Protein AF-A0A1V5LXQ7-F1 (afdb_monomer)

Sequence (326 aa):
MFVVYTAGPYRSAQGMHGVAQNIERAGSVARQLWAMGFTVICPHKNTAFFDGADIPDEVWLAGCLQLVGRADILILLPGWEHSSGTRIERDTALAKPARARPVEGGEMGEAAHSVALAHGNHLAQRRIASHMRPMLIETESTPNPATLKFLPGRAVMEAGTRDFASPEEAEASPLATALFALGDVTGVFFGRDFVSVTIAPGAEWADAKPDVLGIVMDHFLADMPLFHPASAAGISVPGDDEGGFADDPADADIVEQIKELIETRVRPAVANDGGDIVYRGFDKGNVYLKMQGACSGCPSSTATLKNGIESLLKHYVPEVTAVHAV

Nearest PDB structures (foldseek):
  2ltm-assembly1_A  TM=9.335E-01  e=3.653E-09  Homo sapiens
  2m5o-assembly1_A  TM=9.088E-01  e=3.177E-07  Homo sapiens
  1veh-assembly1_A  TM=7.080E-01  e=1.466E-06  Mus musculus
  2z51-assembly1_A-2  TM=7.575E-01  e=1.694E-05  unclassified
  2ffm-assembly1_A  TM=8.037E-01  e=9.984E-05  Staphylococcus aureus subsp. aureus Mu50

Radius of gyration: 27.83 Å; Cα contacts (8 Å, |Δi|>4): 492; chains: 1; bounding box: 58×47×81 Å

Solvent-accessible surface area (backbone atoms only — not comparable to full-atom values): 18503 Å² total; per-residue (Å²): 134,62,32,35,32,54,39,40,37,55,79,38,98,66,43,72,64,38,24,52,52,32,30,51,52,52,44,49,53,39,51,52,40,42,74,53,71,42,48,63,46,43,56,54,64,74,48,55,87,53,70,87,58,98,64,62,69,66,61,57,46,55,54,48,46,57,50,47,73,69,34,56,39,59,43,78,38,90,62,20,90,76,20,69,67,31,48,53,48,49,54,56,46,67,71,45,73,95,73,53,80,70,77,86,83,80,75,99,75,72,84,78,80,71,73,86,74,76,88,79,58,85,69,59,60,62,60,59,68,67,73,68,59,66,79,53,65,45,76,45,84,30,86,31,90,54,23,42,30,38,29,54,81,47,76,66,30,96,71,37,34,39,66,24,76,43,67,75,60,14,67,32,15,59,59,44,36,58,51,37,70,68,69,50,39,52,34,38,16,39,34,46,45,32,38,21,41,26,45,36,93,90,63,54,67,88,70,51,46,65,58,52,51,48,52,58,46,52,38,63,74,66,65,53,62,71,49,45,90,92,38,73,74,76,59,47,44,90,85,62,80,64,76,74,40,80,61,53,80,90,45,46,71,59,52,52,54,52,51,50,47,38,64,75,54,46,40,61,55,35,43,71,41,34,22,43,71,43,72,24,33,44,56,96,29,35,38,36,32,32,55,29,38,38,48,39,95,38,75,72,51,40,54,54,51,48,52,52,52,36,54,51,44,35,72,80,38,75,67,43,76,46,63,44,81,99

Secondary structure (DSSP, 8-state):
-PEEEEE---S-TTHHHHHHHHHHHHHHHHHHHHHTT-EEE-HHHHHGGGTTS---HHHHHHHHHHHHHH-SEEEEPTTGGG-HHHHHHHHHHHTS-SS----------STTSSSSS-SS-TTHHHHHTTS-S----EEEE-SSTTEEEEE-SS-S-SSSBEEE-SHHHHTT-HHHHHHHTTSSEEEEEE-SS-EEEEEPTT--HHHHHHHHHHHHHHHHHTT--SS-TT--TT-B-TT----SS---GGGHHHHHHHHHHIIIIIHHHHHHTTEEEEEEEEETTEEEEEEEETTSS-HHHHHHHHHHHHHHHHHH-TT--EEEE-

Mean predicted aligned error: 16.86 Å

Foldseek 3Di:
DAEEEEFEDQDDPVPPVVNVVVLVQLVVVQVVVVVLVHNYDRLSPVCVVVPPPPDDPVVSLVVLLVSLLVGQEYHYDPHLVVHPSSVVSQVSNVPDDPDDDYDDDPDPPPPPPPPVPPPDDPVVVVVVVQPRHPQDFDWDAFPQNQKIKTFRVDFQDPFFKAKDQDCVLLLFFPLSVQLVVVVQWRIWMHDGGIIMTGGHPPDDCVPSVVSNCVSVVVCVVVVHDGGDPPSCPRGGGLPPQPAPDDEDPVCVVLVVQLSCCQVPPLQVVLVVSQWGKDWHYDDQQETEIEIGGSCPDDPVSVVVSQVVSQVVSCVRRVRHDHYYYD

pLDDT: mean 80.64, std 18.82, range [27.59, 97.75]

Structure (mmCIF, N/CA/C/O backbone):
data_AF-A0A1V5LXQ7-F1
#
_entry.id   AF-A0A1V5LXQ7-F1
#
loop_
_atom_site.group_PDB
_atom_site.id
_atom_site.type_symbol
_atom_site.label_atom_id
_atom_site.label_alt_id
_atom_site.label_comp_id
_atom_site.label_asym_id
_atom_site.label_entity_id
_atom_site.label_seq_id
_atom_site.pdbx_PDB_ins_code
_atom_site.Cartn_x
_atom_site.Cartn_y
_atom_site.Cartn_z
_atom_site.occupancy
_atom_site.B_iso_or_equiv
_atom_site.auth_seq_id
_atom_site.auth_comp_id
_atom_site.auth_asym_id
_atom_site.auth_atom_id
_atom_site.pdbx_PDB_model_num
ATOM 1 N N . MET A 1 1 ? 8.078 6.842 -16.533 1.00 53.06 1 MET A N 1
ATOM 2 C CA . MET A 1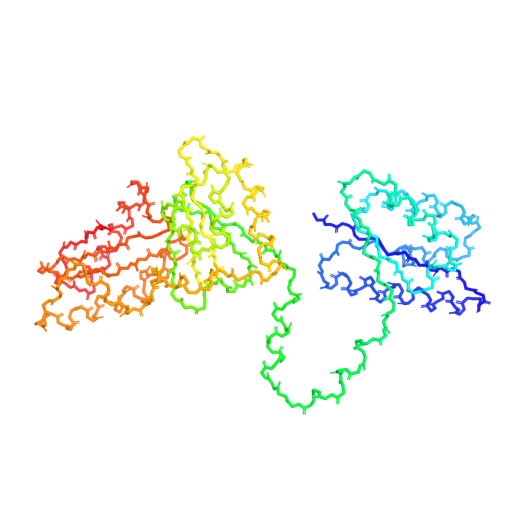 1 ? 7.670 5.916 -17.610 1.00 53.06 1 MET A CA 1
ATOM 3 C C . MET A 1 1 ? 8.909 5.598 -18.421 1.00 53.06 1 MET A C 1
ATOM 5 O O . MET A 1 1 ? 9.496 6.539 -18.937 1.00 53.06 1 MET A O 1
ATOM 9 N N . PHE A 1 2 ? 9.339 4.335 -18.452 1.00 68.50 2 PHE A N 1
ATOM 10 C CA . PHE A 1 2 ? 10.558 3.942 -19.160 1.00 68.50 2 PHE A CA 1
ATOM 11 C C . PHE A 1 2 ? 10.327 3.913 -20.673 1.00 68.50 2 PHE A C 1
ATOM 13 O O . PHE A 1 2 ? 9.335 3.357 -21.152 1.00 68.50 2 PHE A O 1
ATOM 20 N N . VAL A 1 3 ? 11.249 4.511 -21.415 1.00 80.56 3 VAL A N 1
ATOM 21 C CA . VAL A 1 3 ? 11.286 4.509 -22.874 1.00 80.56 3 VAL A CA 1
ATOM 22 C C . VAL A 1 3 ? 12.214 3.390 -23.337 1.00 80.56 3 VAL A C 1
ATOM 24 O O . VAL A 1 3 ? 13.414 3.409 -23.067 1.00 80.56 3 VAL A O 1
ATOM 27 N N . VAL A 1 4 ? 11.664 2.412 -24.050 1.00 82.56 4 VAL A N 1
ATOM 28 C CA . VAL A 1 4 ? 12.402 1.271 -24.600 1.00 82.56 4 VAL A CA 1
ATOM 29 C C . VAL A 1 4 ? 12.726 1.533 -26.064 1.00 82.56 4 VAL A C 1
ATOM 31 O O . VAL A 1 4 ? 11.840 1.867 -26.845 1.00 82.56 4 VAL A O 1
ATOM 34 N N . TYR A 1 5 ? 13.977 1.336 -26.459 1.00 92.44 5 TYR A N 1
ATOM 35 C CA . TYR A 1 5 ? 14.416 1.401 -27.849 1.00 92.44 5 TYR A CA 1
ATOM 36 C C . TYR A 1 5 ? 14.764 0.001 -28.357 1.00 92.44 5 TYR A C 1
ATOM 38 O O . TYR A 1 5 ? 15.609 -0.679 -27.773 1.00 92.44 5 TYR A O 1
ATOM 46 N N . THR A 1 6 ? 14.135 -0.437 -29.450 1.00 91.25 6 THR A N 1
ATOM 47 C CA . THR A 1 6 ? 14.468 -1.720 -30.093 1.00 91.25 6 THR A CA 1
ATOM 48 C C . THR A 1 6 ? 15.504 -1.507 -31.189 1.00 91.25 6 THR A C 1
ATOM 50 O O . THR A 1 6 ? 15.245 -0.775 -32.141 1.00 91.25 6 THR A O 1
ATOM 53 N N . ALA A 1 7 ? 16.642 -2.181 -31.098 1.00 91.12 7 ALA A N 1
ATOM 54 C CA . ALA A 1 7 ? 17.775 -2.014 -31.995 1.00 91.12 7 ALA A CA 1
ATOM 55 C C . ALA A 1 7 ? 18.127 -3.344 -32.671 1.00 91.12 7 ALA A C 1
ATOM 57 O O . ALA A 1 7 ? 18.197 -4.382 -32.022 1.00 91.12 7 ALA A O 1
ATOM 58 N N . GLY A 1 8 ? 18.336 -3.345 -33.984 1.00 91.62 8 GLY A N 1
ATOM 59 C CA . GLY A 1 8 ? 18.583 -4.572 -34.744 1.00 91.62 8 GLY A CA 1
ATOM 60 C C . GLY A 1 8 ? 18.856 -4.304 -36.219 1.00 91.62 8 GLY A C 1
ATOM 61 O O . GLY A 1 8 ? 18.675 -3.172 -36.674 1.00 91.62 8 GLY A O 1
ATOM 62 N N . PRO A 1 9 ? 19.250 -5.326 -36.998 1.00 93.00 9 PRO A N 1
ATOM 63 C CA . PRO A 1 9 ? 19.548 -5.147 -38.413 1.00 93.00 9 PRO A CA 1
ATOM 64 C C . PRO A 1 9 ? 18.318 -4.611 -39.148 1.00 93.00 9 PRO A C 1
ATOM 66 O O . PRO A 1 9 ? 17.250 -5.209 -39.096 1.00 93.00 9 PRO A O 1
ATOM 69 N N . TYR A 1 10 ? 18.461 -3.473 -39.826 1.00 93.44 10 TYR A N 1
ATOM 70 C CA . TYR A 1 10 ? 17.444 -2.979 -40.756 1.00 93.44 10 TYR A CA 1
ATOM 71 C C . TYR A 1 10 ? 17.724 -3.526 -42.158 1.00 93.44 10 TYR A C 1
ATOM 73 O O . TYR A 1 10 ? 16.909 -4.242 -42.737 1.00 93.44 10 TYR A O 1
ATOM 81 N N . ARG A 1 11 ? 18.934 -3.260 -42.669 1.00 91.06 11 ARG A N 1
ATOM 82 C CA . ARG A 1 11 ? 19.421 -3.755 -43.963 1.00 91.06 11 ARG A CA 1
ATOM 83 C C . ARG A 1 11 ? 19.615 -5.275 -43.931 1.00 91.06 11 ARG A C 1
ATOM 85 O O . ARG A 1 11 ? 19.921 -5.856 -42.891 1.00 91.06 11 ARG A O 1
ATOM 92 N N . SER A 1 12 ? 19.454 -5.918 -45.086 1.00 90.88 12 SER A N 1
ATOM 93 C CA . SER A 1 12 ? 19.644 -7.361 -45.242 1.00 90.88 12 SER A CA 1
ATOM 94 C C . SER A 1 12 ? 20.353 -7.685 -46.553 1.00 90.88 12 SER A C 1
ATOM 96 O O . SER A 1 12 ? 20.041 -7.107 -47.594 1.00 90.88 12 SER A O 1
ATOM 98 N N . ALA A 1 13 ? 21.261 -8.665 -46.515 1.00 88.06 13 ALA A N 1
ATOM 99 C CA . ALA A 1 13 ? 21.915 -9.210 -47.707 1.00 88.06 13 ALA A CA 1
ATOM 100 C C . ALA A 1 13 ? 20.925 -9.906 -48.664 1.00 88.06 13 ALA A C 1
ATOM 102 O O . ALA A 1 13 ? 21.226 -10.091 -49.838 1.00 88.06 13 ALA A O 1
ATOM 103 N N . GLN A 1 14 ? 19.724 -10.250 -48.185 1.00 87.12 14 GLN A N 1
ATOM 104 C CA . GLN A 1 14 ? 18.632 -10.818 -48.987 1.00 87.12 14 GLN A CA 1
ATOM 105 C C . GLN A 1 14 ? 17.782 -9.741 -49.694 1.00 87.12 14 GLN A C 1
ATOM 107 O O . GLN A 1 14 ? 16.663 -10.010 -50.134 1.00 87.12 14 GLN A O 1
ATOM 112 N N . GLY A 1 15 ? 18.281 -8.504 -49.774 1.00 88.62 15 GLY A N 1
ATOM 113 C CA . GLY A 1 15 ? 17.584 -7.383 -50.399 1.00 88.62 15 GLY A CA 1
ATOM 114 C C . GLY A 1 15 ? 16.296 -6.998 -49.665 1.00 88.62 15 GLY A C 1
ATOM 115 O O . GLY A 1 15 ? 16.150 -7.217 -48.460 1.00 88.62 15 GLY A O 1
ATOM 116 N N . MET A 1 16 ? 15.339 -6.425 -50.400 1.00 87.12 16 MET A N 1
ATOM 117 C CA . MET A 1 16 ? 14.101 -5.866 -49.831 1.00 87.12 16 MET A CA 1
ATOM 118 C C . MET A 1 16 ? 13.241 -6.886 -49.086 1.00 87.12 16 MET A C 1
ATOM 120 O O . MET A 1 16 ? 12.603 -6.544 -48.094 1.00 87.12 16 MET A O 1
ATOM 124 N N . HIS A 1 17 ? 13.270 -8.154 -49.502 1.00 88.88 17 HIS A N 1
ATOM 125 C CA . HIS A 1 17 ? 12.561 -9.209 -48.787 1.00 88.88 17 HIS A CA 1
ATOM 126 C C . HIS A 1 17 ? 13.118 -9.408 -47.370 1.00 88.88 17 HIS A C 1
ATOM 128 O O . HIS A 1 17 ? 12.358 -9.485 -46.407 1.00 88.88 17 HIS A O 1
ATOM 134 N N . GLY A 1 18 ? 14.445 -9.425 -47.224 1.00 90.50 18 GLY A N 1
ATOM 135 C CA . GLY A 1 18 ? 15.083 -9.528 -45.914 1.00 90.50 18 GLY A CA 1
ATOM 136 C C . GLY A 1 18 ? 14.859 -8.290 -45.041 1.00 90.50 18 GLY A C 1
ATOM 137 O O . GLY A 1 18 ? 14.677 -8.423 -43.834 1.00 90.50 18 GLY A O 1
ATOM 138 N N . VAL A 1 19 ? 14.808 -7.097 -45.641 1.00 92.19 19 VAL A N 1
ATOM 139 C CA . VAL A 1 19 ? 14.462 -5.854 -44.926 1.00 92.19 19 VAL A CA 1
ATOM 140 C C . VAL A 1 19 ? 13.035 -5.920 -44.376 1.00 92.19 19 VAL A C 1
ATOM 142 O O . VAL A 1 19 ? 12.823 -5.659 -43.194 1.00 92.19 19 VAL A O 1
ATOM 145 N N . ALA A 1 20 ? 12.066 -6.368 -45.178 1.00 91.44 20 ALA A N 1
ATOM 146 C CA . ALA A 1 20 ? 10.688 -6.545 -44.723 1.00 91.44 20 ALA A CA 1
ATOM 147 C C . ALA A 1 20 ? 10.580 -7.546 -43.558 1.00 91.44 20 ALA A C 1
ATOM 149 O O . ALA A 1 20 ? 9.876 -7.286 -42.581 1.00 91.44 20 ALA A O 1
ATOM 150 N N . GLN A 1 21 ? 11.322 -8.660 -43.611 1.00 90.31 21 GLN A N 1
ATOM 151 C CA . GLN A 1 21 ? 11.375 -9.622 -42.503 1.00 90.31 21 GLN A CA 1
ATOM 152 C C . GLN A 1 21 ? 11.954 -9.006 -41.225 1.00 90.31 21 GLN A C 1
ATOM 154 O O . GLN A 1 21 ? 11.431 -9.247 -40.136 1.00 90.31 21 GLN A O 1
ATOM 159 N N . ASN A 1 22 ? 13.009 -8.200 -41.343 1.00 92.50 22 ASN A N 1
ATOM 160 C CA . ASN A 1 22 ? 13.597 -7.498 -40.207 1.00 92.50 22 ASN A CA 1
ATOM 161 C C . ASN A 1 22 ? 12.608 -6.502 -39.582 1.00 92.50 22 ASN A C 1
ATOM 163 O O . ASN A 1 22 ? 12.447 -6.487 -38.361 1.00 92.50 22 ASN A O 1
ATOM 167 N N . ILE A 1 23 ? 11.892 -5.729 -40.407 1.00 94.00 23 ILE A N 1
ATOM 168 C CA . ILE A 1 23 ? 10.861 -4.784 -39.955 1.00 94.00 23 ILE A CA 1
ATOM 169 C C . ILE A 1 23 ? 9.716 -5.511 -39.242 1.00 94.00 23 ILE A C 1
ATOM 171 O O . ILE A 1 23 ? 9.251 -5.052 -38.198 1.00 94.00 23 ILE A O 1
ATOM 175 N N . GLU A 1 24 ? 9.258 -6.647 -39.770 1.00 90.56 24 GLU A N 1
ATOM 176 C CA . GLU A 1 24 ? 8.208 -7.443 -39.127 1.00 90.56 24 GLU A CA 1
ATOM 177 C C . GLU A 1 24 ? 8.661 -8.034 -37.792 1.00 90.56 24 GLU A C 1
ATOM 179 O O . GLU A 1 24 ? 7.925 -7.956 -36.807 1.00 90.56 24 GLU A O 1
ATOM 184 N N . ARG A 1 25 ? 9.890 -8.557 -37.709 1.00 84.62 25 ARG A N 1
ATOM 185 C CA . ARG A 1 25 ? 10.454 -9.064 -36.448 1.00 84.62 25 ARG A CA 1
ATOM 186 C C . ARG A 1 25 ? 10.571 -7.957 -35.404 1.00 84.62 25 ARG A C 1
ATOM 188 O O . ARG A 1 25 ? 10.069 -8.120 -34.293 1.00 84.62 25 ARG A O 1
ATOM 195 N N . ALA A 1 26 ? 11.158 -6.820 -35.774 1.00 87.19 26 ALA A N 1
ATOM 196 C CA . ALA A 1 26 ? 11.277 -5.660 -34.897 1.00 87.19 26 ALA A CA 1
ATOM 197 C C . ALA A 1 26 ? 9.904 -5.140 -34.452 1.00 87.19 26 ALA A C 1
ATOM 199 O O . ALA A 1 26 ? 9.677 -4.908 -33.268 1.00 87.19 26 ALA A O 1
ATOM 200 N N . GLY A 1 27 ? 8.949 -5.048 -35.380 1.00 88.44 27 GLY A N 1
ATOM 201 C CA . GLY A 1 27 ? 7.574 -4.659 -35.087 1.00 88.44 27 GLY A CA 1
ATOM 202 C C . GLY A 1 27 ? 6.830 -5.661 -34.204 1.00 88.44 27 GLY A C 1
ATOM 203 O O . GLY A 1 27 ? 6.005 -5.258 -33.391 1.00 88.44 27 GLY A O 1
ATOM 204 N N . SER A 1 28 ? 7.104 -6.961 -34.327 1.00 86.38 28 SER A N 1
ATOM 205 C CA . SER A 1 28 ? 6.551 -7.983 -33.434 1.00 86.38 28 SER A CA 1
ATOM 206 C C . SER A 1 28 ? 7.056 -7.797 -32.008 1.00 86.38 28 SER A C 1
ATOM 208 O O . SER A 1 28 ? 6.249 -7.765 -31.082 1.00 86.38 28 SER A O 1
ATOM 210 N N . VAL A 1 29 ? 8.366 -7.607 -31.833 1.00 75.56 29 VAL A N 1
ATOM 211 C CA . VAL A 1 29 ? 8.967 -7.348 -30.517 1.00 75.56 29 VAL A CA 1
ATOM 212 C C . VAL A 1 29 ? 8.450 -6.031 -29.937 1.00 75.56 29 VAL A C 1
ATOM 214 O O . VAL A 1 29 ? 8.022 -5.994 -28.789 1.00 75.56 29 VAL A O 1
ATOM 217 N N . ALA A 1 30 ? 8.373 -4.970 -30.742 1.00 82.75 30 ALA A N 1
ATOM 218 C CA . ALA A 1 30 ? 7.828 -3.690 -30.304 1.00 82.75 30 ALA A CA 1
ATOM 219 C C . ALA A 1 30 ? 6.354 -3.782 -29.888 1.00 82.75 30 ALA A C 1
ATOM 221 O O . ALA A 1 30 ? 5.978 -3.214 -28.870 1.00 82.75 30 ALA A O 1
ATOM 222 N N . ARG A 1 31 ? 5.516 -4.526 -30.625 1.00 85.25 31 ARG A N 1
ATOM 223 C CA . ARG A 1 31 ? 4.115 -4.772 -30.240 1.00 85.25 31 ARG A CA 1
ATOM 224 C C . ARG A 1 31 ? 4.007 -5.554 -28.938 1.00 85.25 31 ARG A C 1
ATOM 226 O O . ARG A 1 31 ? 3.139 -5.240 -28.133 1.00 85.25 31 ARG A O 1
ATOM 233 N N . GLN A 1 32 ? 4.870 -6.547 -28.729 1.00 70.56 32 GLN A N 1
ATOM 234 C CA . GLN A 1 32 ? 4.919 -7.283 -27.466 1.00 70.56 32 GLN A CA 1
ATOM 235 C C . GLN A 1 32 ? 5.310 -6.351 -26.316 1.00 70.56 32 GLN A C 1
ATOM 237 O O . GLN A 1 32 ? 4.648 -6.349 -25.289 1.00 70.56 32 GLN A O 1
ATOM 242 N N . LEU A 1 33 ? 6.315 -5.496 -26.507 1.00 71.81 33 LEU A N 1
ATOM 243 C CA . LEU A 1 33 ? 6.740 -4.507 -25.512 1.00 71.81 33 LEU A CA 1
ATOM 244 C C . LEU A 1 33 ? 5.651 -3.465 -25.212 1.00 71.81 33 LEU A C 1
ATOM 246 O O . LEU A 1 33 ? 5.406 -3.158 -24.049 1.00 71.81 33 LEU A O 1
ATOM 250 N N . TRP A 1 34 ? 4.935 -2.988 -26.231 1.00 78.25 34 TRP A N 1
ATOM 251 C CA . TRP A 1 34 ? 3.761 -2.129 -26.051 1.00 78.25 34 TRP A CA 1
ATOM 252 C C . TRP A 1 34 ? 2.647 -2.840 -25.280 1.00 78.25 34 TRP A C 1
ATOM 254 O O . TRP A 1 34 ? 2.061 -2.258 -24.371 1.00 78.25 34 TRP A O 1
ATOM 264 N N . ALA A 1 35 ? 2.379 -4.110 -25.595 1.00 70.75 35 ALA A N 1
ATOM 265 C CA . ALA A 1 35 ? 1.414 -4.924 -24.860 1.00 70.75 35 ALA A CA 1
ATOM 266 C C . ALA A 1 35 ? 1.842 -5.172 -23.401 1.00 70.75 35 ALA A C 1
ATOM 268 O O . ALA A 1 35 ? 0.986 -5.359 -22.542 1.00 70.75 35 ALA A O 1
ATOM 269 N N . MET A 1 36 ? 3.146 -5.122 -23.117 1.00 64.62 36 MET A N 1
ATOM 270 C CA . MET A 1 36 ? 3.720 -5.179 -21.768 1.00 64.62 36 MET A CA 1
ATOM 271 C C . MET A 1 36 ? 3.734 -3.813 -21.048 1.00 64.62 36 MET A C 1
ATOM 273 O O . MET A 1 36 ? 4.220 -3.728 -19.925 1.00 64.62 36 MET A O 1
ATOM 277 N N . GLY A 1 37 ? 3.185 -2.750 -21.654 1.00 73.62 37 GLY A N 1
ATOM 278 C CA . GLY A 1 37 ? 3.023 -1.433 -21.024 1.00 73.62 37 GLY A CA 1
ATOM 279 C C . GLY A 1 37 ? 4.229 -0.496 -21.141 1.00 73.62 37 GLY A C 1
ATOM 280 O O . GLY A 1 37 ? 4.248 0.556 -20.502 1.00 73.62 37 GLY A O 1
ATOM 281 N N . PHE A 1 38 ? 5.233 -0.840 -21.952 1.00 74.56 38 PHE A N 1
ATOM 282 C CA . PHE A 1 38 ? 6.369 0.043 -22.212 1.00 74.56 38 PHE A CA 1
ATOM 283 C C . PHE A 1 38 ? 6.037 1.100 -23.269 1.00 74.56 38 PHE A C 1
ATOM 285 O O . PHE A 1 38 ? 5.340 0.819 -24.244 1.00 74.56 38 PHE A O 1
ATOM 292 N N . THR A 1 39 ? 6.631 2.289 -23.144 1.00 89.00 39 THR A N 1
ATOM 293 C CA . THR A 1 39 ? 6.704 3.240 -24.261 1.00 89.00 39 THR A CA 1
ATOM 294 C C . THR A 1 39 ? 7.822 2.795 -25.186 1.00 89.00 39 THR A C 1
ATOM 296 O O . THR A 1 39 ? 8.992 2.881 -24.815 1.00 89.00 39 THR A O 1
ATOM 299 N N . VAL A 1 40 ? 7.489 2.312 -26.383 1.00 89.12 40 VAL A N 1
ATOM 300 C CA . VAL A 1 40 ? 8.480 1.701 -27.281 1.00 89.12 40 VAL A CA 1
ATOM 301 C C . VAL A 1 40 ? 8.759 2.578 -28.490 1.00 89.12 40 VAL A C 1
ATOM 303 O O . VAL A 1 40 ? 7.856 2.934 -29.248 1.00 89.12 40 VAL A O 1
ATOM 306 N N . ILE A 1 41 ? 10.039 2.844 -28.715 1.00 95.19 41 ILE A N 1
ATOM 307 C CA . ILE A 1 41 ? 10.581 3.402 -29.946 1.00 95.19 41 ILE A CA 1
ATOM 308 C C . ILE A 1 41 ? 11.063 2.234 -30.807 1.00 95.19 41 ILE A C 1
ATOM 310 O O . ILE A 1 41 ? 12.054 1.574 -30.489 1.00 95.19 41 ILE A O 1
ATOM 314 N N . CYS A 1 42 ? 10.354 1.990 -31.909 1.00 96.06 42 CYS A N 1
ATOM 315 C CA . CYS A 1 42 ? 10.731 0.998 -32.909 1.00 96.06 42 CYS A CA 1
ATOM 316 C C . CYS A 1 42 ? 11.211 1.704 -34.186 1.00 96.06 42 CYS A C 1
ATOM 318 O O . CYS A 1 42 ? 10.383 2.002 -35.053 1.00 96.06 42 CYS A O 1
ATOM 320 N N . PRO A 1 43 ? 12.519 1.990 -34.329 1.00 94.50 43 PRO A N 1
ATOM 321 C CA . PRO A 1 43 ? 13.059 2.677 -35.501 1.00 94.50 43 PRO A CA 1
ATOM 322 C C . PRO A 1 43 ? 12.677 1.962 -36.801 1.00 94.50 43 PRO A C 1
ATOM 324 O O . PRO A 1 43 ? 12.251 2.625 -37.739 1.00 94.50 43 PRO A O 1
ATOM 327 N N . HIS A 1 44 ? 12.677 0.621 -36.827 1.00 94.69 44 HIS A N 1
ATOM 328 C CA . HIS A 1 44 ? 12.293 -0.160 -38.007 1.00 94.69 44 HIS A CA 1
ATOM 329 C C . HIS A 1 44 ? 10.892 0.159 -38.519 1.00 94.69 44 HIS A C 1
ATOM 331 O O . HIS A 1 44 ? 10.690 0.217 -39.724 1.00 94.69 44 HIS A O 1
ATOM 337 N N . LYS A 1 45 ? 9.916 0.356 -37.625 1.00 94.06 45 LYS A N 1
ATOM 338 C CA . LYS A 1 45 ? 8.543 0.717 -38.009 1.00 94.06 45 LYS A CA 1
ATOM 339 C C . LYS A 1 45 ? 8.385 2.221 -38.237 1.00 94.06 45 LYS A C 1
ATOM 341 O O . LYS A 1 45 ? 7.603 2.605 -39.101 1.00 94.06 45 LYS A O 1
ATOM 346 N N . ASN A 1 46 ? 9.142 3.052 -37.519 1.00 91.38 46 ASN A N 1
ATOM 347 C CA . ASN A 1 46 ? 9.119 4.507 -37.677 1.00 91.38 46 ASN A CA 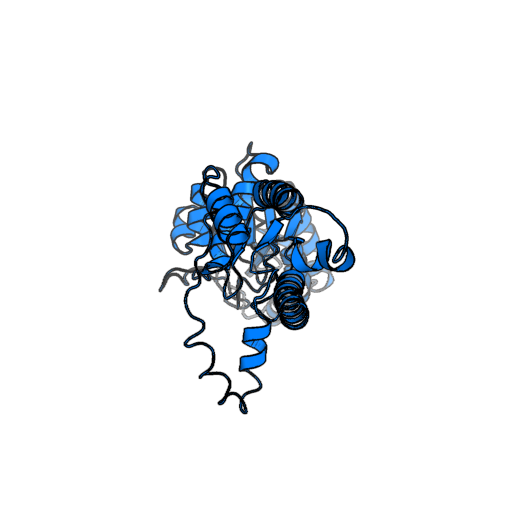1
ATOM 348 C C . ASN A 1 46 ? 9.659 4.949 -39.043 1.00 91.38 46 ASN A C 1
ATOM 350 O O . ASN A 1 46 ? 9.154 5.919 -39.605 1.00 91.38 46 ASN A O 1
ATOM 354 N N . THR A 1 47 ? 10.674 4.253 -39.570 1.00 87.38 47 THR A N 1
ATOM 355 C CA . THR A 1 47 ? 11.340 4.638 -40.820 1.00 87.38 47 THR A CA 1
ATOM 356 C C . THR A 1 47 ? 10.927 3.812 -42.039 1.00 87.38 47 THR A C 1
ATOM 358 O O . THR A 1 47 ? 11.218 4.232 -43.154 1.00 87.38 47 THR A O 1
ATOM 361 N N . ALA A 1 48 ? 10.193 2.703 -41.858 1.00 88.06 48 ALA A N 1
ATOM 362 C CA . ALA A 1 48 ? 9.784 1.788 -42.937 1.00 88.06 48 ALA A CA 1
ATOM 363 C C . ALA A 1 48 ? 9.157 2.483 -44.156 1.00 88.06 48 ALA A C 1
ATOM 365 O O . ALA A 1 48 ? 9.418 2.109 -45.295 1.00 88.06 48 ALA A O 1
ATOM 366 N N . PHE A 1 49 ? 8.328 3.503 -43.928 1.00 87.56 49 PHE A N 1
ATOM 367 C CA . PHE A 1 49 ? 7.615 4.206 -45.000 1.00 87.56 49 PHE A CA 1
ATOM 368 C C . PHE A 1 49 ? 8.480 5.209 -45.776 1.00 87.56 49 PHE A C 1
ATOM 370 O O . PHE A 1 49 ? 8.012 5.765 -46.766 1.00 87.56 49 PHE A O 1
ATOM 377 N N . PHE A 1 50 ? 9.721 5.443 -45.342 1.00 86.44 50 PHE A N 1
ATOM 378 C CA . PHE A 1 50 ? 10.686 6.306 -46.025 1.00 86.44 50 PHE A CA 1
ATOM 379 C C . PHE A 1 50 ? 11.701 5.512 -46.863 1.00 86.44 50 PHE A C 1
ATOM 381 O O . PHE A 1 50 ? 12.618 6.108 -47.429 1.00 86.44 50 PHE A O 1
ATOM 388 N N . ASP A 1 51 ? 11.553 4.185 -46.970 1.00 79.06 51 ASP A N 1
ATOM 389 C CA . ASP A 1 51 ? 12.388 3.375 -47.858 1.00 79.06 51 ASP A CA 1
ATOM 390 C C . ASP A 1 51 ? 12.272 3.880 -49.311 1.00 79.06 51 ASP A C 1
ATOM 392 O O . ASP A 1 51 ? 11.178 4.032 -49.856 1.00 79.06 51 ASP A O 1
ATOM 396 N N . GLY A 1 52 ? 13.420 4.159 -49.938 1.00 74.88 52 GLY A N 1
ATOM 397 C CA . GLY A 1 52 ? 13.506 4.742 -51.283 1.00 74.88 52 GLY A CA 1
ATOM 398 C C . GLY A 1 52 ? 13.684 6.264 -51.315 1.00 74.88 52 GLY A C 1
ATOM 399 O O . GLY A 1 52 ? 13.909 6.817 -52.390 1.00 74.88 52 GLY A O 1
ATOM 400 N N . ALA A 1 53 ? 13.640 6.944 -50.165 1.00 80.50 53 ALA A N 1
ATOM 401 C CA . ALA A 1 53 ? 14.148 8.306 -50.061 1.00 80.50 53 ALA A CA 1
ATOM 402 C C . ALA A 1 53 ? 15.676 8.310 -50.253 1.00 80.50 53 ALA A C 1
ATOM 404 O O . ALA A 1 53 ? 16.373 7.470 -49.683 1.00 80.50 53 ALA A O 1
ATOM 405 N N . ASP A 1 54 ? 16.198 9.266 -51.026 1.00 87.50 54 ASP A N 1
ATOM 406 C CA . ASP A 1 54 ? 17.641 9.461 -51.247 1.00 87.50 54 ASP A CA 1
ATOM 407 C C . ASP A 1 54 ? 18.286 10.143 -50.025 1.00 87.50 54 ASP A C 1
ATOM 409 O O . ASP A 1 54 ? 18.733 11.289 -50.064 1.00 87.50 54 ASP A O 1
ATOM 413 N N . ILE A 1 55 ? 18.208 9.462 -48.878 1.00 85.69 55 ILE A N 1
ATOM 414 C CA . ILE A 1 55 ? 18.720 9.920 -47.587 1.00 85.69 55 ILE A CA 1
ATOM 415 C C . ILE A 1 55 ? 19.793 8.925 -47.125 1.00 85.69 55 ILE A C 1
ATOM 417 O O . ILE A 1 55 ? 19.466 7.751 -46.928 1.00 85.69 55 ILE A O 1
ATOM 421 N N . PRO A 1 56 ? 21.044 9.377 -46.913 1.00 88.25 56 PRO A N 1
ATOM 422 C CA . PRO A 1 56 ? 22.138 8.514 -46.475 1.00 88.25 56 PRO A CA 1
ATOM 423 C C . PRO A 1 56 ? 21.877 7.831 -45.122 1.00 88.25 56 PRO A C 1
ATOM 425 O O . PRO A 1 56 ? 21.265 8.416 -44.222 1.00 88.25 56 PRO A O 1
ATOM 428 N N . ASP A 1 57 ? 22.393 6.610 -44.952 1.00 86.38 57 ASP A N 1
ATOM 429 C CA . ASP A 1 57 ? 22.235 5.800 -43.731 1.00 86.38 57 ASP A CA 1
ATOM 430 C C . ASP A 1 57 ? 22.794 6.504 -42.482 1.00 86.38 57 ASP A C 1
ATOM 432 O O . ASP A 1 57 ? 22.271 6.333 -41.379 1.00 86.38 57 ASP A O 1
ATOM 436 N N . GLU A 1 58 ? 23.802 7.363 -42.643 1.00 88.50 58 GLU A N 1
ATOM 437 C CA . GLU A 1 58 ? 24.405 8.149 -41.567 1.00 88.50 58 GLU A CA 1
ATOM 438 C C . GLU A 1 58 ? 23.418 9.148 -40.950 1.00 88.50 58 GLU A C 1
ATOM 440 O O . GLU A 1 58 ? 23.467 9.402 -39.746 1.00 88.50 58 GLU A O 1
ATOM 445 N N . VAL A 1 59 ? 22.499 9.696 -41.754 1.00 89.94 59 VAL A N 1
ATOM 446 C CA . VAL A 1 59 ? 21.475 10.641 -41.283 1.00 89.94 59 VAL A CA 1
ATOM 447 C C . VAL A 1 59 ? 20.460 9.915 -40.403 1.00 89.94 59 VAL A C 1
ATOM 449 O O . VAL A 1 59 ? 20.126 10.386 -39.312 1.00 89.94 59 VAL A O 1
ATOM 452 N N . TRP A 1 60 ? 20.014 8.734 -40.839 1.00 90.38 60 TRP A N 1
ATOM 453 C CA . TRP A 1 60 ? 19.120 7.880 -40.059 1.00 90.38 60 TRP A CA 1
ATOM 454 C C . TRP A 1 60 ? 19.777 7.425 -38.759 1.00 90.38 60 TRP A C 1
ATOM 456 O O . TRP A 1 60 ? 19.158 7.516 -37.696 1.00 90.38 60 TRP A O 1
ATOM 466 N N . LEU A 1 61 ? 21.044 7.006 -38.824 1.00 90.31 61 LEU A N 1
ATOM 467 C CA . LEU A 1 61 ? 21.817 6.611 -37.653 1.00 90.31 61 LEU A CA 1
ATOM 468 C C . LEU A 1 61 ? 21.962 7.773 -36.664 1.00 90.31 61 LEU A C 1
ATOM 470 O O . LEU A 1 61 ? 21.702 7.586 -35.480 1.00 90.31 61 LEU A O 1
ATOM 474 N N . ALA A 1 62 ? 22.295 8.984 -37.120 1.00 89.75 62 ALA A N 1
ATOM 475 C CA . ALA A 1 62 ? 22.397 10.152 -36.244 1.00 89.75 62 ALA A CA 1
ATOM 476 C C . ALA A 1 62 ? 21.086 10.425 -35.482 1.00 89.75 62 ALA A C 1
ATOM 478 O O . ALA A 1 62 ? 21.114 10.694 -34.278 1.00 89.75 62 ALA A O 1
ATOM 479 N N . GLY A 1 63 ? 19.935 10.296 -36.152 1.00 89.31 63 GLY A N 1
ATOM 480 C CA . GLY A 1 63 ? 18.618 10.383 -35.514 1.00 89.31 63 GLY A CA 1
ATOM 481 C C . GLY A 1 63 ? 18.371 9.257 -34.503 1.00 89.31 63 GLY A C 1
ATOM 482 O O . GLY A 1 63 ? 17.943 9.516 -33.378 1.00 89.31 63 GLY A O 1
ATOM 483 N N . CYS A 1 64 ? 18.708 8.019 -34.865 1.00 93.38 64 CYS A N 1
ATOM 484 C CA . CYS A 1 64 ? 18.619 6.853 -33.986 1.00 93.38 64 CYS A CA 1
ATOM 485 C C . CYS A 1 64 ? 19.447 7.039 -32.707 1.00 93.38 64 CYS A C 1
ATOM 487 O O . CYS A 1 64 ? 18.937 6.822 -31.612 1.00 93.38 64 CYS A O 1
ATOM 489 N N . LEU A 1 65 ? 20.675 7.557 -32.807 1.00 91.19 65 LEU A N 1
ATOM 490 C CA . LEU A 1 65 ? 21.531 7.828 -31.647 1.00 91.19 65 LEU A CA 1
ATOM 491 C C . LEU A 1 65 ? 20.952 8.901 -30.712 1.00 91.19 65 LEU A C 1
ATOM 493 O O . LEU A 1 65 ? 21.110 8.800 -29.495 1.00 91.19 65 LEU A O 1
ATOM 497 N N . GLN A 1 66 ? 20.223 9.894 -31.237 1.00 89.94 66 GLN A N 1
ATOM 498 C CA . GLN A 1 66 ? 19.500 10.863 -30.402 1.00 89.94 66 GLN A CA 1
ATOM 499 C C . GLN A 1 66 ? 18.358 10.215 -29.610 1.00 89.94 66 GLN A C 1
ATOM 501 O O . GLN A 1 66 ? 18.124 10.585 -28.454 1.00 89.94 66 GLN A O 1
ATOM 506 N N . LEU A 1 67 ? 17.653 9.258 -30.216 1.00 91.19 67 LEU A N 1
ATOM 507 C CA . LEU A 1 67 ? 16.586 8.500 -29.560 1.00 91.19 67 LEU A CA 1
ATOM 508 C C . LEU A 1 67 ? 17.164 7.531 -28.531 1.00 91.19 67 LEU A C 1
ATOM 510 O O . LEU A 1 67 ? 16.718 7.530 -27.385 1.00 91.19 67 LEU A O 1
ATOM 514 N N . VAL A 1 68 ? 18.218 6.796 -28.897 1.00 89.00 68 VAL A N 1
ATOM 515 C CA . VAL A 1 68 ? 18.977 5.946 -27.977 1.00 89.00 68 VAL A CA 1
ATOM 516 C C . VAL A 1 68 ? 19.442 6.765 -26.789 1.00 89.00 68 VAL A C 1
ATOM 518 O O . VAL A 1 68 ? 19.216 6.328 -25.674 1.00 89.00 68 VAL A O 1
ATOM 521 N N . GLY A 1 69 ? 19.986 7.971 -26.983 1.00 83.25 69 GLY A N 1
ATOM 522 C CA . GLY A 1 69 ? 20.423 8.872 -25.910 1.00 83.25 69 GLY A CA 1
ATOM 523 C C . GLY A 1 69 ? 19.352 9.180 -24.853 1.00 83.25 69 GLY A C 1
ATOM 524 O O . GLY A 1 69 ? 19.689 9.366 -23.687 1.00 83.25 69 GLY A O 1
ATOM 525 N N . ARG A 1 70 ? 18.071 9.156 -25.235 1.00 85.00 70 ARG A N 1
ATOM 526 C CA . ARG A 1 70 ? 16.914 9.461 -24.371 1.00 85.00 70 ARG A CA 1
ATOM 527 C C . ARG A 1 70 ? 16.158 8.222 -23.889 1.00 85.00 70 ARG A C 1
ATOM 529 O O . ARG A 1 70 ? 15.321 8.347 -23.007 1.00 85.00 70 ARG A O 1
ATOM 536 N N . ALA A 1 71 ? 16.434 7.057 -24.469 1.00 83.06 71 ALA A N 1
ATOM 537 C CA . ALA A 1 71 ? 15.833 5.798 -24.059 1.00 83.06 71 ALA A CA 1
ATOM 538 C C . ALA A 1 71 ? 16.418 5.311 -22.728 1.00 83.06 71 ALA A C 1
ATOM 540 O O . ALA A 1 71 ? 17.623 5.415 -22.490 1.00 83.06 71 ALA A O 1
ATOM 541 N N . ASP A 1 72 ? 15.571 4.735 -21.891 1.00 79.06 72 ASP A N 1
ATOM 542 C CA . ASP A 1 72 ? 15.963 4.142 -20.618 1.00 79.06 72 ASP A CA 1
ATOM 543 C C . ASP A 1 72 ? 16.431 2.693 -20.782 1.00 79.06 72 ASP A C 1
ATOM 545 O O . ASP A 1 72 ? 17.227 2.209 -19.989 1.00 79.06 72 ASP A O 1
ATOM 549 N N . ILE A 1 73 ? 15.944 1.979 -21.801 1.00 80.00 73 ILE A N 1
ATOM 550 C CA . ILE A 1 73 ? 16.274 0.568 -22.038 1.00 80.00 73 ILE A CA 1
ATOM 551 C C . ILE A 1 73 ? 16.568 0.363 -23.522 1.00 80.00 73 ILE A C 1
ATOM 553 O O . ILE A 1 73 ? 15.812 0.818 -24.381 1.00 80.00 73 ILE A O 1
ATOM 557 N N . LEU A 1 74 ? 17.648 -0.360 -23.822 1.00 85.12 74 LEU A N 1
ATOM 558 C CA . LEU A 1 74 ? 17.984 -0.815 -25.168 1.00 85.12 74 LEU A CA 1
ATOM 559 C C . LEU A 1 74 ? 17.728 -2.321 -25.278 1.00 85.12 74 LEU A C 1
ATOM 561 O O . LEU A 1 74 ? 18.294 -3.091 -24.506 1.00 85.12 74 LEU A O 1
ATOM 565 N N . ILE A 1 75 ? 16.916 -2.740 -26.249 1.00 82.81 75 ILE A N 1
ATOM 566 C CA . ILE A 1 75 ? 16.687 -4.154 -26.569 1.00 82.81 75 ILE A CA 1
ATOM 567 C C . ILE A 1 75 ? 17.349 -4.479 -27.900 1.00 82.81 75 ILE A C 1
ATOM 569 O O . ILE A 1 75 ? 16.974 -3.925 -28.932 1.00 82.81 75 ILE A O 1
ATOM 573 N N . LEU A 1 76 ? 18.311 -5.399 -27.868 1.00 86.25 76 LEU A N 1
ATOM 574 C CA . LEU A 1 76 ? 19.018 -5.886 -29.046 1.00 86.25 76 LEU A CA 1
ATOM 575 C C . LEU A 1 76 ? 18.249 -7.059 -29.669 1.00 86.25 76 LEU A C 1
ATOM 577 O O . LEU A 1 76 ? 17.968 -8.058 -29.013 1.00 86.25 76 LEU A O 1
ATOM 581 N N . LEU A 1 77 ? 17.878 -6.923 -30.939 1.00 85.56 77 LEU A N 1
ATOM 582 C CA . LEU A 1 77 ? 17.150 -7.935 -31.700 1.00 85.56 77 LEU A CA 1
ATOM 583 C C . LEU A 1 77 ? 18.121 -8.955 -32.318 1.00 85.56 77 LEU A C 1
ATOM 585 O O . LEU A 1 77 ? 19.261 -8.601 -32.618 1.00 85.56 77 LEU A O 1
ATOM 589 N N . PRO A 1 78 ? 17.686 -10.200 -32.588 1.00 83.56 78 PRO A N 1
ATOM 590 C CA . PRO A 1 78 ? 18.549 -11.225 -33.172 1.00 83.56 78 PRO A CA 1
ATOM 591 C C . PRO A 1 78 ? 19.292 -10.761 -34.436 1.00 83.56 78 PRO A C 1
ATOM 593 O O . PRO A 1 78 ? 18.686 -10.192 -35.349 1.00 83.56 78 PRO A O 1
ATOM 596 N N . GLY A 1 79 ? 20.598 -11.037 -34.497 1.00 83.12 79 GLY A N 1
ATOM 597 C CA . GLY A 1 79 ? 21.473 -10.633 -35.602 1.00 83.12 79 GLY A CA 1
ATOM 598 C C . GLY A 1 79 ? 22.002 -9.199 -35.499 1.00 83.12 79 GLY A C 1
ATOM 599 O O . GLY A 1 79 ? 22.598 -8.699 -36.459 1.00 83.12 79 GLY A O 1
ATOM 600 N N . TRP A 1 80 ? 21.796 -8.521 -34.365 1.00 89.69 80 TRP A N 1
ATOM 601 C CA . TRP A 1 80 ? 22.353 -7.194 -34.087 1.00 89.69 80 TRP A CA 1
ATOM 602 C C . TRP A 1 80 ? 23.882 -7.165 -34.185 1.00 89.69 80 TRP A C 1
ATOM 604 O O . TRP A 1 80 ? 24.453 -6.158 -34.601 1.00 89.69 80 TRP A O 1
ATOM 614 N N . GLU A 1 81 ? 24.540 -8.282 -33.878 1.00 90.25 81 GLU A N 1
ATOM 615 C CA . GLU A 1 81 ? 25.988 -8.467 -33.914 1.00 90.25 81 GLU A CA 1
ATOM 616 C C . GLU A 1 81 ? 26.549 -8.184 -35.307 1.00 90.25 81 GLU A C 1
ATOM 618 O O . GLU A 1 81 ? 27.682 -7.725 -35.449 1.00 90.25 81 GLU A O 1
ATOM 623 N N . HIS A 1 82 ? 25.744 -8.409 -36.347 1.00 90.62 82 HIS A N 1
ATOM 624 C CA . HIS A 1 82 ? 26.117 -8.205 -37.742 1.00 90.62 82 HIS A CA 1
ATOM 625 C C . HIS A 1 82 ? 25.756 -6.806 -38.265 1.00 90.62 82 HIS A C 1
ATOM 627 O O . HIS A 1 82 ? 26.281 -6.388 -39.296 1.00 90.62 82 HIS A O 1
ATOM 633 N N . SER A 1 83 ? 24.952 -6.034 -37.531 1.00 92.50 83 SER A N 1
ATOM 634 C CA . SER A 1 83 ? 24.534 -4.675 -37.891 1.00 92.50 83 SER A CA 1
ATOM 635 C C . SER A 1 83 ? 25.528 -3.627 -37.379 1.00 92.50 83 SER A C 1
ATOM 637 O O . SER A 1 83 ? 25.671 -3.427 -36.174 1.00 92.50 83 SER A O 1
ATOM 639 N N . SER A 1 84 ? 26.212 -2.918 -38.284 1.00 91.62 84 SER A N 1
ATOM 640 C CA . SER A 1 84 ? 27.130 -1.829 -37.907 1.00 91.62 84 SER A CA 1
ATOM 641 C C . SER A 1 84 ? 26.425 -0.707 -37.150 1.00 91.62 84 SER A C 1
ATOM 643 O O . SER A 1 84 ? 26.932 -0.281 -36.116 1.00 91.62 84 SER A O 1
ATOM 645 N N . GLY A 1 85 ? 25.242 -0.288 -37.610 1.00 91.25 85 GLY A N 1
ATOM 646 C CA . GLY A 1 85 ? 24.433 0.720 -36.924 1.00 91.25 85 GLY A CA 1
ATOM 647 C C . GLY A 1 85 ? 24.064 0.290 -35.506 1.00 91.25 85 GLY A C 1
ATOM 648 O O . GLY A 1 85 ? 24.269 1.046 -34.562 1.00 91.25 85 GLY A O 1
ATOM 649 N N . THR A 1 86 ? 23.638 -0.963 -35.329 1.00 91.06 86 THR A N 1
ATOM 650 C CA . THR A 1 86 ? 23.209 -1.459 -34.013 1.00 91.06 86 THR A CA 1
ATOM 651 C C . THR A 1 86 ? 24.350 -1.610 -33.016 1.00 91.06 86 THR A C 1
ATOM 653 O O . THR A 1 86 ? 24.167 -1.348 -31.828 1.00 91.06 86 THR A O 1
ATOM 656 N N . ARG A 1 87 ? 25.557 -1.958 -33.477 1.00 92.75 87 ARG A N 1
ATOM 657 C CA . ARG A 1 87 ? 26.744 -1.938 -32.609 1.00 92.75 87 ARG A CA 1
ATOM 658 C C . ARG A 1 87 ? 27.036 -0.525 -32.088 1.00 92.75 87 ARG A C 1
ATOM 660 O O . ARG A 1 87 ? 27.296 -0.369 -30.901 1.00 92.75 87 ARG A O 1
ATOM 667 N N . ILE A 1 88 ? 26.900 0.498 -32.935 1.00 90.94 88 ILE A N 1
ATOM 668 C CA . ILE A 1 88 ? 27.090 1.906 -32.541 1.00 90.94 88 ILE A CA 1
ATOM 669 C C . ILE A 1 88 ? 25.991 2.361 -31.563 1.00 90.94 88 ILE A C 1
ATOM 671 O O . ILE A 1 88 ? 26.288 3.037 -30.577 1.00 90.94 88 ILE A O 1
ATOM 675 N N . GLU A 1 89 ? 24.733 1.964 -31.788 1.00 91.00 89 GLU A N 1
ATOM 676 C CA . GLU A 1 89 ? 23.616 2.220 -30.863 1.00 91.00 89 GLU A CA 1
ATOM 677 C C . GLU A 1 89 ? 23.881 1.616 -29.474 1.00 91.00 89 GLU A C 1
ATOM 679 O O . GLU A 1 89 ? 23.722 2.299 -28.460 1.00 91.00 89 GLU A O 1
ATOM 684 N N . ARG A 1 90 ? 24.353 0.363 -29.416 1.00 90.44 90 ARG A N 1
ATOM 685 C CA . ARG A 1 90 ? 24.735 -0.312 -28.167 1.00 90.44 90 ARG A CA 1
ATOM 686 C C . ARG A 1 90 ? 25.857 0.421 -27.442 1.00 90.44 90 ARG A C 1
ATOM 688 O O . ARG A 1 90 ? 25.729 0.692 -26.251 1.00 90.44 90 ARG A O 1
ATOM 695 N N . ASP A 1 91 ? 26.935 0.746 -28.146 1.00 87.19 91 ASP A N 1
ATOM 696 C CA . ASP A 1 91 ? 28.094 1.413 -27.547 1.00 87.19 91 ASP A CA 1
ATOM 697 C C . ASP A 1 91 ? 27.708 2.801 -27.007 1.00 87.19 91 ASP A C 1
ATOM 699 O O . ASP A 1 91 ? 28.128 3.193 -25.919 1.00 87.19 91 ASP A O 1
ATOM 703 N N . THR A 1 92 ? 26.812 3.502 -27.708 1.00 84.06 92 THR A N 1
ATOM 704 C CA . THR A 1 92 ? 26.232 4.776 -27.255 1.00 84.06 92 THR A CA 1
ATOM 705 C C . THR A 1 92 ? 25.382 4.608 -25.995 1.00 84.06 92 THR A C 1
ATOM 707 O O . THR A 1 92 ? 25.456 5.440 -25.093 1.00 84.06 92 THR A O 1
ATOM 710 N N . ALA A 1 93 ? 24.583 3.542 -25.902 1.00 80.88 93 ALA A N 1
ATOM 711 C CA . ALA A 1 93 ? 23.801 3.246 -24.704 1.00 80.88 93 ALA A CA 1
ATOM 712 C C . ALA A 1 93 ? 24.693 2.883 -23.503 1.00 80.88 93 ALA A C 1
ATOM 714 O O . ALA A 1 93 ? 24.425 3.336 -22.395 1.00 80.88 93 ALA A O 1
ATOM 715 N N . LEU A 1 94 ? 25.769 2.121 -23.725 1.00 78.25 94 LEU A N 1
ATOM 716 C CA . LEU A 1 94 ? 26.739 1.728 -22.694 1.00 78.25 94 LEU A CA 1
ATOM 717 C C . LEU A 1 94 ? 27.569 2.902 -22.160 1.00 78.25 94 LEU A C 1
ATOM 719 O O . LEU A 1 94 ? 27.977 2.886 -21.002 1.00 78.25 94 LEU A O 1
ATOM 723 N N . ALA A 1 95 ? 27.814 3.921 -22.986 1.00 77.94 95 ALA A N 1
ATOM 724 C CA . ALA A 1 95 ? 28.558 5.119 -22.599 1.00 77.94 95 ALA A CA 1
ATOM 725 C C . ALA A 1 95 ? 27.756 6.089 -21.705 1.00 77.94 95 ALA A C 1
ATOM 727 O O . ALA A 1 95 ? 28.290 7.113 -21.271 1.00 77.94 95 ALA A O 1
ATOM 728 N N . LYS A 1 96 ? 26.477 5.802 -21.429 1.00 71.50 96 LYS A N 1
ATOM 729 C CA . LYS A 1 96 ? 25.641 6.633 -20.559 1.00 71.50 96 LYS A CA 1
ATOM 730 C C . LYS A 1 96 ? 26.057 6.494 -19.087 1.00 71.50 96 LYS A C 1
ATOM 732 O O . LYS A 1 96 ? 26.316 5.381 -18.629 1.00 71.50 96 LYS A O 1
ATOM 737 N N . PRO A 1 97 ? 26.085 7.595 -18.309 1.00 53.19 97 PRO A N 1
ATOM 738 C CA . PRO A 1 97 ? 26.287 7.518 -16.864 1.00 53.19 97 PRO A CA 1
ATOM 739 C C . PRO A 1 97 ? 25.173 6.680 -16.225 1.00 53.19 97 PRO A C 1
ATOM 741 O O . PRO A 1 97 ? 24.035 6.727 -16.685 1.00 53.19 97 PRO A O 1
ATOM 744 N N . ALA A 1 98 ? 25.503 5.909 -15.183 1.00 49.16 98 ALA A N 1
ATOM 745 C CA . ALA A 1 98 ? 24.657 4.857 -14.618 1.00 49.16 98 ALA A CA 1
ATOM 746 C C . ALA A 1 98 ? 23.287 5.347 -14.091 1.00 49.16 98 ALA A C 1
ATOM 748 O O . ALA A 1 98 ? 23.080 5.554 -12.900 1.00 49.16 98 ALA A O 1
ATOM 749 N N . ARG A 1 99 ? 22.331 5.445 -15.012 1.00 44.59 99 ARG A N 1
ATOM 750 C CA . ARG A 1 99 ? 21.008 4.817 -14.981 1.00 44.59 99 ARG A CA 1
ATOM 751 C C . ARG A 1 99 ? 20.902 4.069 -16.317 1.00 44.59 99 ARG A C 1
ATOM 753 O O . ARG A 1 99 ? 21.117 4.691 -17.350 1.00 44.59 99 ARG A O 1
ATOM 760 N N . ALA A 1 100 ? 20.588 2.771 -16.265 1.00 37.19 100 ALA A N 1
ATOM 761 C CA . ALA A 1 100 ? 20.513 1.802 -17.374 1.00 37.19 100 ALA A CA 1
ATOM 762 C C . ALA A 1 100 ? 21.818 1.059 -17.736 1.00 37.19 100 ALA A C 1
ATOM 764 O O . ALA A 1 100 ? 22.679 1.568 -18.446 1.00 37.19 100 ALA A O 1
ATOM 765 N N . ARG A 1 101 ? 21.923 -0.209 -17.307 1.00 39.72 101 ARG A N 1
ATOM 766 C CA . ARG A 1 101 ? 22.746 -1.219 -17.995 1.00 39.72 101 ARG A CA 1
ATOM 767 C C . ARG A 1 101 ? 21.852 -2.011 -18.960 1.00 39.72 101 ARG A C 1
ATOM 769 O O . ARG A 1 101 ? 20.713 -2.301 -18.594 1.00 39.72 101 ARG A O 1
ATOM 776 N N . PRO A 1 102 ? 22.338 -2.385 -20.153 1.00 38.62 102 PRO A N 1
ATOM 777 C CA . PRO A 1 102 ? 21.615 -3.269 -21.056 1.00 38.62 102 PRO A CA 1
ATOM 778 C C . PRO A 1 102 ? 21.584 -4.697 -20.499 1.00 38.62 102 PRO A C 1
ATOM 780 O O . PRO A 1 102 ? 22.572 -5.185 -19.949 1.00 38.62 102 PRO A O 1
ATOM 783 N N . VAL A 1 103 ? 20.441 -5.363 -20.653 1.00 41.38 103 VAL A N 1
ATOM 784 C CA . VAL A 1 103 ? 20.308 -6.803 -20.426 1.00 41.38 103 VAL A CA 1
ATOM 785 C C . VAL A 1 103 ? 20.831 -7.498 -21.682 1.00 41.38 103 VAL A C 1
ATOM 787 O O . VAL A 1 103 ? 20.204 -7.424 -22.738 1.00 41.38 103 VAL A O 1
ATOM 790 N N . GLU A 1 104 ? 21.995 -8.137 -21.594 1.00 37.25 104 GLU A N 1
ATOM 791 C CA . GLU A 1 104 ? 22.492 -9.011 -22.660 1.00 37.25 104 GLU A CA 1
ATOM 792 C C . GLU A 1 104 ? 21.799 -10.374 -22.553 1.00 37.25 104 GLU A C 1
ATOM 794 O O . GLU A 1 104 ? 22.081 -11.165 -21.657 1.00 37.25 104 GLU A O 1
ATOM 799 N N . GLY A 1 105 ? 20.858 -10.639 -23.460 1.00 36.84 105 GLY A N 1
ATOM 800 C CA . GLY A 1 105 ? 20.244 -11.953 -23.638 1.00 36.84 105 GLY A CA 1
ATOM 801 C C . GLY A 1 105 ? 20.876 -12.684 -24.816 1.00 36.84 105 GLY A C 1
ATOM 802 O O . GLY A 1 105 ? 20.416 -12.536 -25.947 1.00 36.84 105 GLY A O 1
ATOM 803 N N . GLY A 1 106 ? 21.929 -13.459 -24.549 1.00 31.50 106 GLY A N 1
ATOM 804 C CA . GLY A 1 106 ? 22.433 -14.485 -25.458 1.00 31.50 106 GLY A CA 1
ATOM 805 C C . GLY A 1 106 ? 21.563 -15.744 -25.398 1.00 31.50 106 GLY A C 1
ATOM 806 O O . GLY A 1 106 ? 21.192 -16.190 -24.319 1.00 31.50 106 GLY A O 1
ATOM 807 N N . GLU A 1 107 ? 21.259 -16.285 -26.578 1.00 32.09 107 GLU A N 1
ATOM 808 C CA . GLU A 1 107 ? 20.702 -17.621 -26.843 1.00 32.09 107 GLU A CA 1
ATOM 809 C C . GLU A 1 107 ? 19.306 -17.937 -26.261 1.00 32.09 107 GLU A C 1
ATOM 811 O O . GLU A 1 107 ? 19.130 -18.497 -25.182 1.00 32.09 107 GLU A O 1
ATOM 816 N N . MET A 1 108 ? 18.274 -17.704 -27.089 1.00 34.88 108 MET A N 1
ATOM 817 C CA . MET A 1 108 ? 16.993 -18.428 -27.026 1.00 34.88 108 MET A CA 1
ATOM 818 C C . MET A 1 108 ? 17.214 -19.912 -27.371 1.00 34.88 108 MET A C 1
ATOM 820 O O . MET A 1 108 ? 16.864 -20.374 -28.456 1.00 34.88 108 MET A O 1
ATOM 824 N N . GLY A 1 109 ? 17.834 -20.641 -26.448 1.00 30.61 109 GLY A N 1
ATOM 825 C CA . GLY A 1 109 ? 18.237 -22.031 -26.615 1.00 30.61 109 GLY A CA 1
ATOM 826 C C . GLY A 1 109 ? 17.686 -22.986 -25.564 1.00 30.61 109 GLY A C 1
ATOM 827 O O . GLY A 1 109 ? 18.125 -24.118 -25.554 1.00 30.61 109 GLY A O 1
ATOM 828 N N . GLU A 1 110 ? 16.749 -22.592 -24.692 1.00 29.45 110 GLU A N 1
ATOM 829 C CA . GLU A 1 110 ? 16.143 -23.544 -23.732 1.00 29.45 110 GLU A CA 1
ATOM 830 C C . GLU A 1 110 ? 14.700 -23.216 -23.294 1.00 29.45 110 GLU A C 1
ATOM 832 O O . GLU A 1 110 ? 14.064 -23.997 -22.592 1.00 29.45 110 GLU A O 1
ATOM 837 N N . ALA A 1 111 ? 14.099 -22.1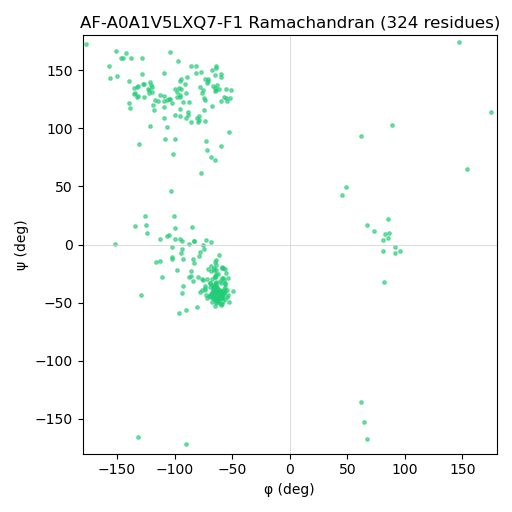30 -23.795 1.00 31.47 111 ALA A N 1
ATOM 838 C CA . ALA A 1 111 ? 12.693 -21.796 -23.522 1.00 31.47 111 ALA A CA 1
ATOM 839 C C . ALA A 1 111 ? 11.684 -22.442 -24.500 1.00 31.47 111 ALA A C 1
ATOM 841 O O . ALA A 1 111 ? 10.480 -22.228 -24.384 1.00 31.47 111 ALA A O 1
ATOM 842 N N . ALA A 1 112 ? 12.147 -23.238 -25.471 1.00 31.56 112 ALA A N 1
ATOM 843 C CA . ALA A 1 112 ? 11.286 -23.842 -26.494 1.00 31.56 112 ALA A CA 1
ATOM 844 C C . ALA A 1 112 ? 10.953 -25.328 -26.251 1.00 31.56 112 ALA A C 1
ATOM 846 O O . ALA A 1 112 ? 10.168 -25.895 -27.009 1.00 31.56 112 ALA A O 1
ATOM 847 N N . HIS A 1 113 ? 11.489 -25.962 -25.198 1.00 27.59 113 HIS A N 1
ATOM 848 C CA . HIS A 1 113 ? 11.225 -27.381 -24.903 1.00 27.59 113 HIS A CA 1
ATOM 849 C C . HIS A 1 113 ? 10.265 -27.640 -23.730 1.00 27.59 113 HIS A C 1
ATOM 851 O O . HIS A 1 113 ? 10.039 -28.789 -23.362 1.00 27.59 113 HIS A O 1
ATOM 857 N N . SER A 1 114 ? 9.629 -26.601 -23.181 1.00 31.55 114 SER A N 1
ATOM 858 C CA . SER A 1 114 ? 8.602 -26.739 -22.133 1.00 31.55 114 SER A CA 1
ATOM 859 C C . SER A 1 114 ? 7.186 -26.342 -22.576 1.00 31.55 114 SER A C 1
ATOM 861 O O . SER A 1 114 ? 6.252 -26.420 -21.783 1.00 31.55 114 SER A O 1
ATOM 863 N N . VAL A 1 115 ? 6.972 -26.002 -23.855 1.00 31.28 115 VAL A N 1
ATOM 864 C CA . VAL A 1 115 ? 5.641 -25.613 -24.378 1.00 31.28 115 VAL A CA 1
ATOM 865 C C . VAL A 1 115 ? 4.861 -26.798 -24.987 1.00 31.28 115 VAL A C 1
ATOM 867 O O . VAL A 1 115 ? 3.682 -26.672 -25.302 1.00 31.28 115 VAL A O 1
ATOM 870 N N . ALA A 1 116 ? 5.449 -27.998 -25.069 1.00 28.58 116 ALA A N 1
ATOM 871 C CA . ALA A 1 116 ? 4.793 -29.180 -25.652 1.00 28.58 116 ALA A CA 1
ATOM 872 C C . ALA A 1 116 ? 4.100 -30.131 -24.645 1.00 28.58 116 ALA A C 1
ATOM 874 O O . ALA A 1 116 ? 3.578 -31.163 -25.057 1.00 28.58 116 ALA A O 1
ATOM 875 N N . LEU A 1 117 ? 4.038 -29.802 -23.347 1.00 30.94 117 LEU A N 1
ATOM 876 C CA . LEU A 1 117 ? 3.386 -30.650 -22.325 1.00 30.94 117 LEU A CA 1
ATOM 877 C C . LEU A 1 117 ? 2.302 -29.941 -21.496 1.00 30.94 117 LEU A C 1
ATOM 879 O O . LEU A 1 117 ? 1.870 -30.451 -20.467 1.00 30.94 117 LEU A O 1
ATOM 883 N N . ALA A 1 118 ? 1.795 -28.798 -21.958 1.00 33.31 118 ALA A N 1
ATOM 884 C CA . ALA A 1 118 ? 0.705 -28.080 -21.296 1.00 33.31 118 ALA A CA 1
ATOM 885 C C . ALA A 1 118 ? -0.652 -28.269 -22.008 1.00 33.31 118 ALA A C 1
ATOM 887 O O . ALA A 1 118 ? -1.397 -27.315 -22.203 1.00 33.31 118 ALA A O 1
ATOM 888 N N . HIS A 1 119 ? -1.001 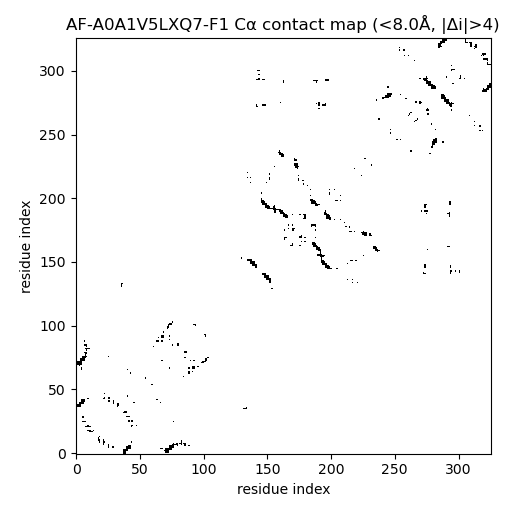-29.507 -22.371 1.00 35.78 119 HIS A N 1
ATOM 889 C CA . HIS A 1 119 ? -2.404 -29.918 -22.520 1.00 35.78 119 HIS A CA 1
ATOM 890 C C . HIS A 1 119 ? -2.793 -30.716 -21.274 1.00 35.78 119 HIS A C 1
ATOM 892 O O . HIS A 1 119 ? -2.811 -31.943 -21.279 1.00 35.78 119 HIS A O 1
ATOM 898 N N . GLY A 1 120 ? -3.052 -30.005 -20.175 1.00 36.66 120 GLY A N 1
ATOM 899 C CA . GLY A 1 120 ? -3.525 -30.637 -18.945 1.00 36.66 120 GLY A CA 1
ATOM 900 C C . GLY A 1 120 ? -3.194 -29.881 -17.667 1.00 36.66 120 GLY A C 1
ATOM 901 O O . GLY A 1 120 ? -2.438 -30.389 -16.855 1.00 36.66 120 GLY A O 1
ATOM 902 N N . ASN A 1 121 ? -3.745 -28.677 -17.482 1.00 32.47 121 ASN A N 1
ATOM 903 C CA . ASN A 1 121 ? -4.361 -28.266 -16.211 1.00 32.47 121 ASN A CA 1
ATOM 904 C C . ASN A 1 121 ? -4.785 -26.795 -16.254 1.00 32.47 121 ASN A C 1
ATOM 906 O O . ASN A 1 121 ? -3.964 -25.878 -16.253 1.00 32.47 121 ASN A O 1
ATOM 910 N N . HIS A 1 122 ? -6.095 -26.578 -16.188 1.00 32.91 122 HIS A N 1
ATOM 911 C CA . HIS A 1 122 ? -6.751 -25.267 -16.176 1.00 32.91 122 HIS A CA 1
ATOM 912 C C . HIS A 1 122 ? -6.370 -24.373 -14.967 1.00 32.91 122 HIS A C 1
ATOM 914 O O . HIS A 1 122 ? -6.702 -23.189 -14.945 1.00 32.91 122 HIS A O 1
ATOM 920 N N . LEU A 1 123 ? -5.651 -24.907 -13.970 1.00 35.78 123 LEU A N 1
ATOM 921 C CA . LEU A 1 123 ? -5.222 -24.202 -12.752 1.00 35.78 123 LEU A CA 1
ATOM 922 C C . LEU A 1 123 ? -3.878 -23.461 -12.902 1.00 35.78 123 LEU A C 1
ATOM 924 O O . LEU A 1 123 ? -3.684 -22.423 -12.273 1.00 35.78 123 LEU A O 1
ATOM 928 N N . ALA A 1 124 ? -2.971 -23.920 -13.773 1.00 32.84 124 ALA A N 1
ATOM 929 C CA . ALA A 1 124 ? -1.678 -23.258 -14.000 1.00 32.84 124 ALA A CA 1
ATOM 930 C C . ALA A 1 124 ? -1.816 -21.973 -14.842 1.00 32.84 124 ALA A C 1
ATOM 932 O O . ALA A 1 124 ? -1.100 -20.994 -14.630 1.00 32.84 124 ALA A O 1
ATOM 933 N N . GLN A 1 125 ? -2.803 -21.939 -15.741 1.00 29.17 125 GLN A N 1
ATOM 934 C CA . GLN A 1 125 ? -3.099 -20.783 -16.595 1.00 29.17 125 GLN A CA 1
ATOM 935 C C . GLN A 1 125 ? -3.566 -19.554 -15.795 1.00 29.17 125 GLN A C 1
ATOM 937 O O . GLN A 1 125 ? -3.293 -18.425 -16.194 1.00 29.17 125 GLN A O 1
ATOM 942 N N . ARG A 1 126 ? -4.190 -19.752 -14.623 1.00 31.33 126 ARG A N 1
ATOM 943 C CA . ARG A 1 126 ? -4.568 -18.654 -13.715 1.00 31.33 126 ARG A CA 1
ATOM 944 C C . ARG A 1 126 ? -3.371 -18.015 -13.000 1.00 31.33 126 ARG A C 1
ATOM 946 O O . ARG A 1 126 ? -3.414 -16.825 -12.721 1.00 31.33 126 ARG A O 1
ATOM 953 N N . ARG A 1 127 ? -2.296 -18.771 -12.749 1.00 33.78 127 ARG A N 1
ATOM 954 C CA . ARG A 1 127 ? -1.070 -18.261 -12.108 1.00 33.78 127 ARG A CA 1
ATOM 955 C C . ARG A 1 127 ? -0.206 -17.438 -13.065 1.00 33.78 127 ARG A C 1
ATOM 957 O O . ARG A 1 127 ? 0.313 -16.402 -12.668 1.00 33.78 127 ARG A O 1
ATOM 964 N N . ILE A 1 128 ? -0.098 -17.851 -14.328 1.00 33.31 128 ILE A N 1
ATOM 965 C CA . ILE A 1 128 ? 0.732 -17.151 -15.326 1.00 33.31 128 ILE A CA 1
ATOM 966 C C . ILE A 1 128 ? 0.071 -15.838 -15.780 1.00 33.31 128 ILE A C 1
ATOM 968 O O . ILE A 1 128 ? 0.750 -14.826 -15.920 1.00 33.31 128 ILE A O 1
ATOM 972 N N . ALA A 1 129 ? -1.262 -15.800 -15.897 1.00 29.16 129 ALA A N 1
ATOM 973 C CA . ALA A 1 129 ? -1.995 -14.571 -16.226 1.00 29.16 129 ALA A CA 1
ATOM 974 C C . ALA A 1 129 ? -1.901 -13.471 -15.142 1.00 29.16 129 ALA A C 1
ATOM 976 O O . ALA A 1 129 ? -2.200 -12.313 -15.423 1.00 29.16 129 ALA A O 1
ATOM 977 N N . SER A 1 130 ? -1.465 -13.810 -13.922 1.00 35.81 130 SER A N 1
ATOM 978 C CA . SER A 1 130 ? -1.267 -12.853 -12.825 1.00 35.81 130 SER A CA 1
ATOM 979 C C . SER A 1 130 ? 0.082 -12.117 -12.874 1.00 35.81 130 SER A C 1
ATOM 981 O O . SER A 1 130 ? 0.219 -11.102 -12.202 1.00 35.81 130 SER A O 1
ATOM 983 N N . HIS A 1 131 ? 1.064 -12.589 -13.656 1.00 38.75 131 HIS A N 1
ATOM 984 C CA . HIS A 1 131 ? 2.462 -12.115 -13.594 1.00 38.75 131 HIS A CA 1
ATOM 985 C C . HIS A 1 131 ? 2.903 -11.229 -14.777 1.00 38.75 131 HIS A C 1
ATOM 987 O O . HIS A 1 131 ? 4.074 -10.889 -14.884 1.00 38.75 131 HIS A O 1
ATOM 993 N N . MET A 1 132 ? 1.991 -10.829 -15.672 1.00 39.88 132 MET A N 1
ATOM 994 C CA . MET A 1 132 ? 2.298 -9.888 -16.770 1.00 39.88 132 MET A CA 1
ATOM 995 C C . MET A 1 132 ? 1.371 -8.668 -16.797 1.00 39.88 132 MET A C 1
ATOM 997 O O . MET A 1 132 ? 1.187 -8.034 -17.836 1.00 39.88 132 MET A O 1
ATOM 1001 N N . ARG A 1 133 ? 0.792 -8.308 -15.646 1.00 40.28 133 ARG A N 1
ATOM 1002 C CA . ARG A 1 133 ? 0.331 -6.933 -15.441 1.00 40.28 133 ARG A CA 1
ATOM 1003 C C . ARG A 1 133 ? 1.572 -6.080 -15.158 1.00 40.28 133 ARG A C 1
ATOM 1005 O O . ARG A 1 133 ? 2.364 -6.499 -14.315 1.00 40.28 133 ARG A O 1
ATOM 1012 N N . PRO A 1 134 ? 1.777 -4.926 -15.823 1.00 46.16 134 PRO A N 1
ATOM 1013 C CA . PRO A 1 134 ? 2.770 -3.971 -15.348 1.00 46.16 134 PRO A CA 1
ATOM 1014 C C . PRO A 1 134 ? 2.471 -3.706 -13.873 1.00 46.16 134 PRO A C 1
ATOM 1016 O O . PRO A 1 134 ? 1.321 -3.423 -13.527 1.00 46.16 134 PRO A O 1
ATOM 1019 N N . MET A 1 135 ? 3.468 -3.880 -13.003 1.00 59.22 135 MET A N 1
ATOM 1020 C CA . MET A 1 135 ? 3.274 -3.632 -11.581 1.00 59.22 135 MET A CA 1
ATOM 1021 C C . MET A 1 135 ? 3.190 -2.123 -11.368 1.00 59.22 135 MET A C 1
ATOM 1023 O O . MET A 1 135 ? 4.194 -1.433 -11.207 1.00 59.22 135 MET A O 1
ATOM 1027 N N . LEU A 1 136 ? 1.970 -1.609 -11.462 1.00 61.53 136 LEU A N 1
ATOM 1028 C CA . LEU A 1 136 ? 1.622 -0.249 -11.108 1.00 61.53 136 LEU A CA 1
ATOM 1029 C C . LEU A 1 136 ? 1.222 -0.271 -9.639 1.00 61.53 136 LEU A C 1
ATOM 1031 O O . LEU A 1 136 ? 0.175 -0.814 -9.296 1.00 61.53 136 LEU A O 1
ATOM 1035 N N . ILE A 1 137 ? 2.069 0.298 -8.784 1.00 77.50 137 ILE A N 1
ATOM 1036 C CA . ILE A 1 137 ? 1.664 0.578 -7.412 1.00 77.50 137 ILE A CA 1
ATOM 1037 C C . ILE A 1 137 ? 0.814 1.843 -7.452 1.00 77.50 137 ILE A C 1
ATOM 1039 O O . ILE A 1 137 ? 1.329 2.943 -7.669 1.00 77.50 137 ILE A O 1
ATOM 1043 N N . GLU A 1 138 ? -0.492 1.683 -7.274 1.00 81.31 138 GLU A N 1
ATOM 1044 C CA . GLU A 1 138 ? -1.395 2.811 -7.072 1.00 81.31 138 GLU A CA 1
ATOM 1045 C C . GLU A 1 138 ? -1.263 3.309 -5.632 1.00 81.31 138 GLU A C 1
ATOM 1047 O O . GLU A 1 138 ? -0.955 2.544 -4.718 1.00 81.31 138 GLU A O 1
ATOM 1052 N N . THR A 1 139 ? -1.458 4.610 -5.421 1.00 88.44 139 THR A N 1
ATOM 1053 C CA . THR A 1 139 ? -1.426 5.187 -4.074 1.00 88.44 139 THR A CA 1
ATOM 1054 C C . THR A 1 139 ? -2.733 5.882 -3.769 1.00 88.44 139 THR A C 1
ATOM 1056 O O . THR A 1 139 ? -3.145 6.744 -4.547 1.00 88.44 139 THR A O 1
ATOM 1059 N N . GLU A 1 140 ? -3.319 5.582 -2.619 1.00 90.06 140 GLU A N 1
ATOM 1060 C CA . GLU A 1 140 ? -4.566 6.182 -2.152 1.00 90.06 140 GLU A CA 1
ATOM 1061 C C . GLU A 1 140 ? -4.345 6.895 -0.818 1.00 90.06 140 GLU A C 1
ATOM 1063 O O . GLU A 1 140 ? -3.663 6.390 0.078 1.00 90.06 140 GLU A O 1
ATOM 1068 N N . SER A 1 141 ? -4.924 8.088 -0.690 1.00 91.69 141 SER A N 1
ATOM 1069 C CA . SER A 1 141 ? -4.961 8.824 0.572 1.00 91.69 141 SER A CA 1
ATOM 1070 C C . SER A 1 141 ? -5.909 8.150 1.555 1.00 91.69 141 SER A C 1
ATOM 1072 O O . SER A 1 141 ? -6.979 7.687 1.170 1.00 91.69 141 SER A O 1
ATOM 1074 N N . THR A 1 142 ? -5.530 8.150 2.828 1.00 89.50 142 THR A N 1
ATOM 1075 C CA . THR A 1 142 ? -6.395 7.697 3.920 1.00 89.50 142 THR A CA 1
ATOM 1076 C C . THR A 1 142 ? -6.950 8.904 4.687 1.00 89.50 142 THR A C 1
ATOM 1078 O O . THR A 1 142 ? -6.428 10.015 4.545 1.00 89.50 142 THR A O 1
ATOM 1081 N N . PRO A 1 143 ? -7.981 8.730 5.533 1.00 86.25 143 PRO A N 1
ATOM 1082 C CA . PRO A 1 143 ? -8.410 9.779 6.459 1.00 86.25 143 PRO A CA 1
ATOM 1083 C C . PRO A 1 143 ? -7.311 10.227 7.438 1.00 86.25 143 PRO A C 1
ATOM 1085 O O . PRO A 1 143 ? -7.406 11.312 8.009 1.00 86.25 143 PRO A O 1
ATOM 1088 N N . ASN A 1 144 ? -6.276 9.406 7.658 1.00 88.19 144 ASN A N 1
ATOM 1089 C CA . ASN A 1 144 ? -5.095 9.777 8.427 1.00 88.19 144 ASN A CA 1
ATOM 1090 C C . ASN A 1 144 ? -4.044 10.421 7.496 1.00 88.19 144 ASN A C 1
ATOM 1092 O O . ASN A 1 144 ? -3.442 9.719 6.686 1.00 88.19 144 ASN A O 1
ATOM 1096 N N . PRO A 1 145 ? -3.749 11.730 7.613 1.00 89.62 145 PRO A N 1
ATOM 1097 C CA . PRO A 1 145 ? -2.797 12.397 6.718 1.00 89.62 145 PRO A CA 1
ATOM 1098 C C . PRO A 1 145 ? -1.363 11.856 6.840 1.00 89.62 145 PRO A C 1
ATOM 1100 O O . PRO A 1 145 ? -0.583 11.981 5.897 1.00 89.62 145 PRO A O 1
ATOM 1103 N N . ALA A 1 146 ? -1.016 11.230 7.969 1.00 92.19 146 ALA A N 1
ATOM 1104 C CA . ALA A 1 146 ? 0.283 10.593 8.161 1.00 92.19 146 ALA A CA 1
ATOM 1105 C C . ALA A 1 146 ? 0.378 9.212 7.491 1.00 92.19 146 ALA A C 1
ATOM 1107 O O . ALA A 1 146 ? 1.476 8.671 7.407 1.00 92.19 146 ALA A O 1
ATOM 1108 N N . THR A 1 147 ? -0.726 8.645 6.991 1.00 94.44 147 THR A N 1
ATOM 1109 C CA . THR A 1 147 ? -0.760 7.295 6.415 1.00 94.44 147 THR A CA 1
ATOM 1110 C C . THR A 1 147 ? -1.187 7.314 4.950 1.00 94.44 147 THR A C 1
ATOM 1112 O O . THR A 1 147 ? -2.217 7.889 4.588 1.00 94.44 147 THR A O 1
ATOM 1115 N N . LEU A 1 148 ? -0.424 6.623 4.104 1.00 95.25 148 LEU A N 1
ATOM 1116 C CA . LEU A 1 148 ? -0.736 6.429 2.690 1.00 95.25 148 LEU A CA 1
ATOM 1117 C C . LEU A 1 148 ? -0.850 4.937 2.375 1.00 95.25 148 LEU A C 1
ATOM 1119 O O . LEU A 1 148 ? -0.062 4.128 2.871 1.00 95.25 148 LEU A O 1
ATOM 1123 N N . LYS A 1 149 ? -1.828 4.588 1.537 1.00 95.75 149 LYS A N 1
ATOM 1124 C CA . LYS A 1 149 ? -2.063 3.221 1.074 1.00 95.75 149 LYS A CA 1
ATOM 1125 C C . LYS A 1 149 ? -1.368 2.997 -0.266 1.00 95.75 149 LYS A C 1
ATOM 1127 O O . LYS A 1 149 ? -1.489 3.824 -1.167 1.00 95.75 149 LYS A O 1
ATOM 1132 N N . PHE A 1 150 ? -0.675 1.874 -0.398 1.00 94.50 150 PHE A N 1
ATOM 1133 C CA . PHE A 1 150 ? 0.055 1.440 -1.586 1.00 94.50 150 PHE A CA 1
ATOM 1134 C C . PHE A 1 150 ? -0.548 0.128 -2.086 1.00 94.50 150 PHE A C 1
ATOM 1136 O O . PHE A 1 150 ? -0.492 -0.886 -1.392 1.00 94.50 150 PHE A O 1
ATOM 1143 N N . LEU A 1 151 ? -1.132 0.144 -3.282 1.00 91.81 151 LEU A N 1
ATOM 1144 C CA . LEU A 1 151 ? -1.823 -0.991 -3.885 1.00 91.81 151 LEU A CA 1
ATOM 1145 C C . LEU A 1 151 ? -0.951 -1.567 -5.010 1.00 91.81 151 LEU A C 1
ATOM 1147 O O . LEU A 1 151 ? -0.938 -1.007 -6.105 1.00 91.81 151 LEU A O 1
ATOM 1151 N N . PRO A 1 152 ? -0.222 -2.677 -4.794 1.00 86.12 152 PRO A N 1
ATOM 1152 C CA . PRO A 1 152 ? 0.677 -3.257 -5.798 1.00 86.12 152 PRO A CA 1
ATOM 1153 C C . PRO A 1 152 ? -0.044 -3.952 -6.968 1.00 86.12 152 PRO A C 1
ATOM 1155 O O . PRO A 1 152 ? 0.604 -4.571 -7.812 1.00 86.12 152 PRO A O 1
ATOM 1158 N N . GLY A 1 153 ? -1.380 -3.907 -7.016 1.00 83.75 153 GLY A N 1
ATOM 1159 C CA . GLY A 1 153 ? -2.187 -4.556 -8.054 1.00 83.75 153 GLY A CA 1
ATOM 1160 C C . GLY A 1 153 ? -2.267 -6.085 -7.933 1.00 83.75 153 GLY A C 1
ATOM 1161 O O . GLY A 1 153 ? -2.736 -6.750 -8.865 1.00 83.75 153 GLY A O 1
ATOM 1162 N N . ARG A 1 154 ? -1.819 -6.643 -6.799 1.00 82.81 154 ARG A N 1
ATOM 1163 C CA . ARG A 1 154 ? -1.858 -8.070 -6.446 1.00 82.81 154 ARG A CA 1
ATOM 1164 C C . ARG A 1 154 ? -2.173 -8.260 -4.959 1.00 82.81 154 ARG A C 1
ATOM 1166 O O . ARG A 1 154 ? -2.069 -7.313 -4.186 1.00 82.81 154 ARG A O 1
ATOM 1173 N N . ALA A 1 155 ? -2.541 -9.481 -4.570 1.00 88.12 155 ALA A N 1
ATOM 1174 C CA . ALA A 1 155 ? -2.708 -9.821 -3.160 1.00 88.12 155 ALA A CA 1
ATOM 1175 C C . ALA A 1 155 ? -1.374 -9.652 -2.410 1.00 88.12 155 ALA A C 1
ATOM 1177 O O . ALA A 1 155 ? -0.324 -10.073 -2.898 1.00 88.12 155 ALA A O 1
ATOM 1178 N N . VAL A 1 156 ? -1.437 -9.013 -1.244 1.00 93.00 156 VAL A N 1
ATOM 1179 C CA . VAL A 1 156 ? -0.326 -8.844 -0.302 1.00 93.00 156 VAL A CA 1
ATOM 1180 C C . VAL A 1 156 ? -0.421 -9.940 0.755 1.00 93.00 156 VAL A C 1
ATOM 1182 O O . VAL A 1 156 ? 0.470 -10.779 0.847 1.00 93.00 156 VAL A O 1
ATOM 1185 N N . MET A 1 157 ? -1.535 -9.992 1.487 1.00 91.62 157 MET A N 1
ATOM 1186 C CA . MET A 1 157 ? -1.851 -11.061 2.435 1.00 91.62 157 MET A CA 1
ATOM 1187 C C . MET A 1 157 ? -2.893 -12.009 1.833 1.00 91.62 157 MET A C 1
ATOM 1189 O O . MET A 1 157 ? -3.985 -11.588 1.452 1.00 91.62 157 MET A O 1
ATOM 1193 N N . GLU A 1 158 ? -2.586 -13.307 1.790 1.00 83.62 158 GLU A N 1
ATOM 1194 C CA . GLU A 1 158 ? -3.548 -14.339 1.360 1.00 83.62 158 GLU A CA 1
ATOM 1195 C C . GLU A 1 158 ? -4.681 -14.531 2.382 1.00 83.62 158 GLU A C 1
ATOM 1197 O O . GLU A 1 158 ? -5.825 -14.804 2.017 1.00 83.62 158 GLU A O 1
ATOM 1202 N N . ALA A 1 159 ? -4.367 -14.367 3.669 1.00 83.25 159 ALA A N 1
ATOM 1203 C CA . ALA A 1 159 ? -5.316 -14.427 4.769 1.00 83.25 159 ALA A CA 1
ATOM 1204 C C . ALA A 1 159 ? -4.851 -13.529 5.918 1.00 83.25 159 ALA A C 1
ATOM 1206 O O . ALA A 1 159 ? -3.655 -13.434 6.190 1.00 83.25 159 ALA A O 1
ATOM 1207 N N . GLY A 1 160 ? -5.814 -12.918 6.606 1.00 87.19 160 GLY A N 1
ATOM 1208 C CA . GLY A 1 160 ? -5.540 -12.036 7.732 1.00 87.19 160 GLY A CA 1
ATOM 1209 C C . GLY A 1 160 ? -4.835 -10.738 7.355 1.00 87.19 160 GLY A C 1
ATOM 1210 O O . GLY A 1 160 ? -4.751 -10.355 6.187 1.00 87.19 160 GLY A O 1
ATOM 1211 N N . THR A 1 161 ? -4.357 -10.056 8.383 1.00 91.69 161 THR A N 1
ATOM 1212 C CA . THR A 1 161 ? -3.667 -8.771 8.311 1.00 91.69 161 THR A CA 1
ATOM 1213 C C . THR A 1 161 ? -2.466 -8.781 9.253 1.00 91.69 161 THR A C 1
ATOM 1215 O O . THR A 1 161 ? -2.361 -9.625 10.149 1.00 91.69 161 THR A O 1
ATOM 1218 N N . ARG A 1 162 ? -1.506 -7.880 9.038 1.00 93.06 162 ARG A N 1
ATOM 1219 C CA . ARG A 1 162 ? -0.353 -7.737 9.938 1.00 93.06 162 ARG A CA 1
ATOM 1220 C C . ARG A 1 162 ? -0.016 -6.271 10.144 1.00 93.06 162 ARG A C 1
ATOM 1222 O O . ARG A 1 162 ? 0.292 -5.570 9.189 1.00 93.06 162 ARG A O 1
ATOM 1229 N N . ASP A 1 163 ? -0.043 -5.846 11.399 1.00 93.94 163 ASP A N 1
ATOM 1230 C CA . ASP A 1 163 ? 0.349 -4.509 11.846 1.00 93.94 163 ASP A CA 1
ATOM 1231 C C . ASP A 1 163 ? 1.769 -4.544 12.424 1.00 93.94 163 ASP A C 1
ATOM 1233 O O . ASP A 1 163 ? 2.080 -5.447 13.197 1.00 93.94 163 ASP A O 1
ATOM 1237 N N . PHE A 1 164 ? 2.616 -3.591 12.047 1.00 94.94 164 PHE A N 1
ATOM 1238 C CA . PHE A 1 164 ? 3.970 -3.413 12.566 1.00 94.94 164 PHE A CA 1
ATOM 1239 C C . PHE A 1 164 ? 4.072 -2.016 13.169 1.00 94.94 164 PHE A C 1
ATOM 1241 O O . PHE A 1 164 ? 4.190 -1.026 12.440 1.00 94.94 164 PHE A O 1
ATOM 1248 N N . ALA A 1 165 ? 4.014 -1.943 14.498 1.00 91.81 165 ALA A N 1
ATOM 1249 C CA . ALA A 1 165 ? 4.026 -0.676 15.232 1.00 91.81 165 ALA A CA 1
ATOM 1250 C C . ALA A 1 165 ? 5.432 -0.244 15.693 1.00 91.81 165 ALA A C 1
ATOM 1252 O O . ALA A 1 165 ? 5.600 0.862 16.206 1.00 91.81 165 ALA A O 1
ATOM 1253 N N . SER A 1 166 ? 6.444 -1.103 15.528 1.00 93.25 166 SER A N 1
ATOM 1254 C CA . SER A 1 166 ? 7.839 -0.794 15.851 1.00 93.25 166 SER A CA 1
ATOM 1255 C C . SER A 1 166 ? 8.818 -1.453 14.867 1.00 93.25 166 SER A C 1
ATOM 1257 O O . SER A 1 166 ? 8.468 -2.446 14.218 1.00 93.25 166 SER A O 1
ATOM 1259 N N . PRO A 1 167 ? 10.066 -0.949 14.778 1.00 94.00 167 PRO A N 1
ATOM 1260 C CA . PRO A 1 167 ? 11.127 -1.607 14.018 1.00 94.00 167 PRO A CA 1
ATOM 1261 C C . PRO A 1 167 ? 11.390 -3.052 14.463 1.00 94.00 167 PRO A C 1
ATOM 1263 O O . PRO A 1 167 ? 11.717 -3.887 13.627 1.00 94.00 167 PRO A O 1
ATOM 1266 N N . GLU A 1 168 ? 11.221 -3.363 15.753 1.00 93.00 168 GLU A N 1
ATOM 1267 C CA . GLU A 1 168 ? 11.440 -4.718 16.282 1.00 93.00 168 GLU A CA 1
ATOM 1268 C C . GLU A 1 168 ? 10.376 -5.686 15.756 1.00 93.00 168 GLU A C 1
ATOM 1270 O O . GLU A 1 168 ? 10.690 -6.795 15.332 1.00 93.00 168 GLU A O 1
ATOM 1275 N N . GLU A 1 169 ? 9.107 -5.264 15.716 1.00 92.12 169 GLU A N 1
ATOM 1276 C CA . GLU A 1 169 ? 8.052 -6.071 15.098 1.00 92.12 169 GLU A CA 1
ATOM 1277 C C . GLU A 1 169 ? 8.294 -6.256 13.593 1.00 92.12 169 GLU A C 1
ATOM 1279 O O . GLU A 1 169 ? 7.979 -7.314 13.036 1.00 92.12 169 GLU A O 1
ATOM 1284 N N . ALA A 1 170 ? 8.855 -5.237 12.934 1.00 94.38 170 ALA A N 1
ATOM 1285 C CA . ALA A 1 170 ? 9.128 -5.231 11.502 1.00 94.38 170 ALA A CA 1
ATOM 1286 C C . ALA A 1 170 ? 10.188 -6.257 11.073 1.00 94.38 170 ALA A C 1
ATOM 1288 O O . ALA A 1 170 ? 10.155 -6.689 9.919 1.00 94.38 170 ALA A O 1
ATOM 1289 N N . GLU A 1 171 ? 11.057 -6.719 11.984 1.00 93.25 171 GLU A N 1
ATOM 1290 C CA . GLU A 1 171 ? 12.054 -7.775 11.725 1.00 93.25 171 GLU A CA 1
ATOM 1291 C C . GLU A 1 171 ? 11.420 -9.079 11.217 1.00 93.25 171 GLU A C 1
ATOM 1293 O O . GLU A 1 171 ? 12.071 -9.889 10.558 1.00 93.25 171 GLU A O 1
ATOM 1298 N N . ALA A 1 172 ? 10.124 -9.289 11.469 1.00 93.00 172 ALA A N 1
ATOM 1299 C CA . ALA A 1 172 ? 9.388 -10.430 10.942 1.00 93.00 172 ALA A CA 1
ATOM 1300 C C . ALA A 1 172 ? 9.191 -10.386 9.411 1.00 93.00 172 ALA A C 1
ATOM 1302 O O . ALA A 1 172 ? 8.915 -11.434 8.815 1.00 93.00 172 ALA A O 1
ATOM 1303 N N . SER A 1 173 ? 9.334 -9.223 8.763 1.00 96.19 173 SER A N 1
ATOM 1304 C CA . SER A 1 173 ? 9.095 -9.018 7.331 1.00 96.19 173 SER A CA 1
ATOM 1305 C C . SER A 1 173 ? 10.246 -8.261 6.651 1.00 96.19 173 SER A C 1
ATOM 1307 O O . SER A 1 173 ? 10.553 -7.137 7.055 1.00 96.19 173 SER A O 1
ATOM 1309 N N . PRO A 1 174 ? 10.816 -8.787 5.546 1.00 94.81 174 PRO A N 1
ATOM 1310 C CA . PRO A 1 174 ? 11.808 -8.056 4.758 1.00 94.81 174 PRO A CA 1
ATOM 1311 C C . PRO A 1 174 ? 11.291 -6.704 4.246 1.00 94.81 174 PRO A C 1
ATOM 1313 O O . PRO A 1 174 ? 12.035 -5.726 4.234 1.00 94.81 174 PRO A O 1
ATOM 1316 N N . LEU A 1 175 ? 10.014 -6.642 3.841 1.00 97.12 175 LEU A N 1
ATOM 1317 C CA . LEU A 1 175 ? 9.388 -5.407 3.365 1.00 97.12 175 LEU A CA 1
ATOM 1318 C C . LEU A 1 175 ? 9.238 -4.392 4.499 1.00 97.12 175 LEU A C 1
ATOM 1320 O O . LEU A 1 175 ? 9.642 -3.243 4.340 1.00 97.12 175 LEU A O 1
ATOM 1324 N N . ALA A 1 176 ? 8.688 -4.811 5.643 1.00 97.19 176 ALA A N 1
ATOM 1325 C CA . ALA A 1 176 ? 8.510 -3.906 6.776 1.00 97.19 176 ALA A CA 1
ATOM 1326 C C . ALA A 1 176 ? 9.866 -3.400 7.288 1.00 97.19 176 ALA A C 1
ATOM 1328 O O . ALA A 1 176 ? 10.033 -2.199 7.476 1.00 97.19 176 ALA A O 1
ATOM 1329 N N . THR A 1 177 ? 10.859 -4.285 7.418 1.00 97.31 177 THR A N 1
ATOM 1330 C CA . THR A 1 177 ? 12.225 -3.915 7.820 1.00 97.31 177 THR A CA 1
ATOM 1331 C C . THR A 1 177 ? 12.818 -2.854 6.891 1.00 97.31 177 THR A C 1
ATOM 1333 O O . THR A 1 177 ? 13.350 -1.850 7.361 1.00 97.31 177 THR A O 1
ATOM 1336 N N . ALA A 1 178 ? 12.699 -3.039 5.572 1.00 97.12 178 ALA A N 1
ATOM 1337 C CA . ALA A 1 178 ? 13.206 -2.075 4.598 1.00 97.12 178 ALA A CA 1
ATOM 1338 C C . ALA A 1 178 ? 12.500 -0.713 4.702 1.00 97.12 178 ALA A C 1
ATOM 1340 O O . ALA A 1 178 ? 13.156 0.322 4.620 1.00 97.12 178 ALA A O 1
ATOM 1341 N N . LEU A 1 179 ? 11.183 -0.705 4.927 1.00 97.75 179 LEU A N 1
ATOM 1342 C CA . LEU A 1 179 ? 10.407 0.524 5.105 1.00 97.75 179 LEU A CA 1
ATOM 1343 C C . LEU A 1 179 ? 10.797 1.272 6.387 1.00 97.75 179 LEU A C 1
ATOM 1345 O O . LEU A 1 179 ? 11.022 2.478 6.340 1.00 97.75 179 LEU A O 1
ATOM 1349 N N . PHE A 1 180 ? 10.941 0.573 7.516 1.00 97.50 180 PHE A N 1
ATOM 1350 C CA . PHE A 1 180 ? 11.389 1.181 8.775 1.00 97.50 180 PHE A CA 1
ATOM 1351 C C . PHE A 1 180 ? 12.833 1.702 8.705 1.00 97.50 180 PHE A C 1
ATOM 1353 O O . PHE A 1 180 ? 13.162 2.685 9.369 1.00 97.50 180 PHE A O 1
ATOM 1360 N N . ALA A 1 181 ? 13.689 1.109 7.866 1.00 96.12 181 ALA A N 1
ATOM 1361 C CA . ALA A 1 181 ? 15.066 1.564 7.672 1.00 96.12 181 ALA A CA 1
ATOM 1362 C C . ALA A 1 181 ? 15.180 2.973 7.055 1.00 96.12 181 ALA A C 1
ATOM 1364 O O . ALA A 1 181 ? 16.257 3.566 7.115 1.00 96.12 181 ALA A O 1
ATOM 1365 N N . LEU A 1 182 ? 14.089 3.533 6.511 1.00 93.75 182 LEU A N 1
ATOM 1366 C CA . LEU A 1 182 ? 14.036 4.929 6.062 1.00 93.75 182 LEU A CA 1
ATOM 1367 C C . LEU A 1 182 ? 14.156 5.939 7.216 1.00 93.75 182 LEU A C 1
ATOM 1369 O O . LEU A 1 182 ? 14.484 7.095 6.975 1.00 93.75 182 LEU A O 1
ATOM 1373 N N . GLY A 1 183 ? 13.890 5.532 8.460 1.00 91.81 183 GLY A N 1
ATOM 1374 C CA . GLY A 1 183 ? 13.969 6.390 9.649 1.00 91.81 183 GLY A CA 1
ATOM 1375 C C . GLY A 1 183 ? 12.733 7.264 9.888 1.00 91.81 183 GLY A C 1
ATOM 1376 O O . GLY A 1 183 ? 12.355 7.466 11.039 1.00 91.81 183 GLY A O 1
ATOM 1377 N N . ASP A 1 184 ? 12.052 7.696 8.825 1.00 93.38 184 ASP A N 1
ATOM 1378 C CA . ASP A 1 184 ? 10.846 8.533 8.912 1.00 93.38 184 ASP A CA 1
ATOM 1379 C C . ASP A 1 184 ? 9.534 7.726 8.896 1.00 93.38 184 ASP A C 1
ATOM 1381 O O . ASP A 1 184 ? 8.449 8.303 8.926 1.00 93.38 184 ASP A O 1
ATOM 1385 N N . VAL A 1 185 ? 9.605 6.391 8.862 1.00 96.38 185 VAL A N 1
ATOM 1386 C CA . VAL A 1 185 ? 8.444 5.489 8.934 1.00 96.38 185 VAL A CA 1
ATOM 1387 C C . VAL A 1 185 ? 8.225 5.037 10.378 1.00 96.38 185 VAL A C 1
ATOM 1389 O O . VAL A 1 185 ? 9.139 4.540 11.030 1.00 96.38 185 VAL A O 1
ATOM 1392 N N . THR A 1 186 ? 6.996 5.187 10.871 1.00 95.44 186 THR A N 1
ATOM 1393 C CA . THR A 1 186 ? 6.592 4.816 12.241 1.00 95.44 186 THR A CA 1
ATOM 1394 C C . THR A 1 186 ? 5.618 3.647 12.300 1.00 95.44 186 THR A C 1
ATOM 1396 O O . THR A 1 186 ? 5.431 3.073 13.368 1.00 95.44 186 THR A O 1
ATOM 1399 N N . GLY A 1 187 ? 5.011 3.269 11.175 1.00 95.62 187 GLY A N 1
ATOM 1400 C CA . GLY A 1 187 ? 4.095 2.138 11.117 1.00 95.62 187 GLY A CA 1
ATOM 1401 C C . GLY A 1 187 ? 4.001 1.553 9.720 1.00 95.62 187 GLY A C 1
ATOM 1402 O O . GLY A 1 187 ? 4.019 2.282 8.727 1.00 95.62 187 GLY A O 1
ATOM 1403 N N . VAL A 1 188 ? 3.874 0.233 9.644 1.00 97.25 188 VAL A N 1
ATOM 1404 C CA . VAL A 1 188 ? 3.601 -0.494 8.401 1.00 97.25 188 VAL A CA 1
ATOM 1405 C C . VAL A 1 188 ? 2.463 -1.465 8.667 1.00 97.25 188 VAL A C 1
ATOM 1407 O O . VAL A 1 188 ? 2.448 -2.138 9.689 1.00 97.25 188 VAL A O 1
ATOM 1410 N N . PHE A 1 189 ? 1.513 -1.560 7.749 1.00 97.12 189 PHE A N 1
ATOM 1411 C CA . PHE A 1 189 ? 0.382 -2.466 7.872 1.00 97.12 189 PHE A CA 1
ATOM 1412 C C . PHE A 1 189 ? 0.129 -3.191 6.554 1.00 97.12 189 PHE A C 1
ATOM 1414 O O . PHE A 1 189 ? 0.027 -2.565 5.499 1.00 97.12 189 PHE A O 1
ATOM 1421 N N . PHE A 1 190 ? 0.023 -4.515 6.610 1.00 97.00 190 PHE A N 1
ATOM 1422 C CA . PHE A 1 190 ? -0.300 -5.364 5.469 1.00 97.00 190 PHE A CA 1
ATOM 1423 C C . PHE A 1 190 ? -1.777 -5.740 5.505 1.00 97.00 190 PHE A C 1
ATOM 1425 O O . PHE A 1 190 ? -2.222 -6.500 6.370 1.00 97.00 190 PHE A O 1
ATOM 1432 N N . GLY A 1 191 ? -2.518 -5.205 4.536 1.00 93.44 191 GLY A N 1
ATOM 1433 C CA . GLY A 1 191 ? -3.880 -5.610 4.224 1.00 93.44 191 GLY A CA 1
ATOM 1434 C C . GLY A 1 191 ? -3.915 -6.733 3.186 1.00 93.44 191 GLY A C 1
ATOM 1435 O O . GLY A 1 191 ? -2.889 -7.282 2.782 1.00 93.44 191 GLY A O 1
ATOM 1436 N N . ARG A 1 192 ? -5.119 -7.061 2.711 1.00 91.25 192 ARG A N 1
ATOM 1437 C CA . ARG A 1 192 ? -5.328 -8.130 1.721 1.00 91.25 192 ARG A CA 1
ATOM 1438 C C . ARG A 1 192 ? -4.623 -7.850 0.393 1.00 91.25 192 ARG A C 1
ATOM 1440 O O . ARG A 1 192 ? -3.978 -8.731 -0.160 1.00 91.25 192 ARG A O 1
ATOM 1447 N N . ASP A 1 193 ? -4.755 -6.640 -0.128 1.00 92.25 193 ASP A N 1
ATOM 1448 C CA . ASP A 1 193 ? -4.276 -6.215 -1.450 1.00 92.25 193 ASP A CA 1
ATOM 1449 C C . ASP A 1 193 ? -3.558 -4.858 -1.413 1.00 92.25 193 ASP A C 1
ATOM 1451 O O . ASP A 1 193 ? -3.325 -4.238 -2.451 1.00 92.25 193 ASP A O 1
ATOM 1455 N N . PHE A 1 194 ? -3.174 -4.406 -0.217 1.00 95.19 194 PHE A N 1
ATOM 1456 C CA . PHE A 1 194 ? -2.480 -3.143 -0.012 1.00 95.19 194 PHE A CA 1
ATOM 1457 C C . PHE A 1 194 ? -1.477 -3.199 1.141 1.00 95.19 194 PHE A C 1
ATOM 1459 O O . PHE A 1 194 ? -1.571 -4.031 2.045 1.00 95.19 194 PHE A O 1
ATOM 1466 N N . VAL A 1 195 ? -0.545 -2.250 1.121 1.00 97.31 195 VAL A N 1
ATOM 1467 C CA . VAL A 1 195 ? 0.349 -1.915 2.230 1.00 97.31 195 VAL A CA 1
ATOM 1468 C C . VAL A 1 195 ? 0.056 -0.480 2.651 1.00 97.31 195 VAL A C 1
ATOM 1470 O O . VAL A 1 195 ? 0.114 0.423 1.822 1.00 97.31 195 VAL A O 1
ATOM 1473 N N . SER A 1 196 ? -0.255 -0.252 3.919 1.00 97.31 196 SER A N 1
ATOM 1474 C CA . SER A 1 196 ? -0.328 1.095 4.489 1.00 97.31 196 SER A CA 1
ATOM 1475 C C . SER A 1 196 ? 0.985 1.417 5.182 1.00 97.31 196 SER A C 1
ATOM 1477 O O . SER A 1 196 ? 1.513 0.594 5.927 1.00 97.31 196 SER A O 1
ATOM 1479 N N . VAL A 1 197 ? 1.510 2.614 4.949 1.00 97.56 197 VAL A N 1
ATOM 1480 C CA . VAL A 1 197 ? 2.731 3.102 5.599 1.00 97.56 197 VAL A CA 1
ATOM 1481 C C . VAL A 1 197 ? 2.403 4.408 6.301 1.00 97.56 197 VAL A C 1
ATOM 1483 O O . VAL A 1 197 ? 1.752 5.264 5.707 1.00 97.56 197 VAL A O 1
ATOM 1486 N N . THR A 1 198 ? 2.837 4.550 7.549 1.00 96.00 198 THR A N 1
ATOM 1487 C CA . THR A 1 198 ? 2.638 5.736 8.388 1.00 96.00 198 THR A CA 1
ATOM 1488 C C . THR A 1 198 ? 3.980 6.415 8.636 1.00 96.00 198 THR A C 1
ATOM 1490 O O . THR A 1 198 ? 4.929 5.754 9.058 1.00 96.00 198 THR A O 1
ATOM 1493 N N . ILE A 1 199 ? 4.067 7.723 8.394 1.00 95.81 199 ILE A N 1
ATOM 1494 C CA . ILE A 1 199 ? 5.292 8.514 8.596 1.00 95.81 199 ILE A CA 1
ATOM 1495 C C . ILE A 1 199 ? 5.305 9.242 9.947 1.00 95.81 199 ILE A C 1
ATOM 1497 O O . ILE A 1 199 ? 4.265 9.451 10.573 1.00 95.81 199 ILE A O 1
ATOM 1501 N N . ALA A 1 200 ? 6.498 9.595 10.423 1.00 93.88 200 ALA A N 1
ATOM 1502 C CA . ALA A 1 200 ? 6.715 10.306 11.677 1.00 93.88 200 ALA A CA 1
ATOM 1503 C C . ALA A 1 200 ? 6.105 11.722 11.669 1.00 93.88 200 ALA A C 1
ATOM 1505 O O . ALA A 1 200 ? 6.033 12.368 10.619 1.00 93.88 200 ALA A O 1
ATOM 1506 N N . PRO A 1 201 ? 5.711 12.265 12.838 1.00 90.44 201 PRO A N 1
ATOM 1507 C CA . PRO A 1 201 ? 5.300 13.660 12.943 1.00 90.44 201 PRO A CA 1
ATOM 1508 C C . PRO A 1 201 ? 6.391 14.609 12.427 1.00 90.44 201 PRO A C 1
ATOM 1510 O O . PRO A 1 201 ? 7.526 14.569 12.895 1.00 90.44 201 PRO A O 1
ATOM 1513 N N . GLY A 1 202 ? 6.028 15.490 11.493 1.00 89.06 202 GLY A N 1
ATOM 1514 C CA . GLY A 1 202 ? 6.950 16.451 10.878 1.00 89.06 202 GLY A CA 1
ATOM 1515 C C . GLY A 1 202 ? 7.642 15.958 9.603 1.00 89.06 202 GLY A C 1
ATOM 1516 O O . GLY A 1 202 ? 8.295 16.769 8.951 1.00 89.06 202 GLY A O 1
ATOM 1517 N N . ALA A 1 203 ? 7.481 14.685 9.229 1.00 93.06 203 ALA A N 1
ATOM 1518 C CA . ALA A 1 203 ? 7.845 14.192 7.905 1.00 93.06 203 ALA A CA 1
ATOM 1519 C C . ALA A 1 203 ? 6.743 14.514 6.879 1.00 93.06 203 ALA A C 1
ATOM 1521 O O . ALA A 1 203 ? 5.564 14.614 7.224 1.00 93.06 203 ALA A O 1
ATOM 1522 N N . GLU A 1 204 ? 7.126 14.636 5.608 1.00 91.00 204 GLU A N 1
ATOM 1523 C CA . GLU A 1 204 ? 6.223 14.982 4.509 1.00 91.00 204 GLU A CA 1
ATOM 1524 C C . GLU A 1 204 ? 6.187 13.876 3.450 1.00 91.00 204 GLU A C 1
ATOM 1526 O O . GLU A 1 204 ? 7.215 13.372 2.988 1.00 91.00 204 GLU A O 1
ATOM 1531 N N . TRP A 1 205 ? 4.982 13.528 2.987 1.00 92.31 205 TRP A N 1
ATOM 1532 C CA . TRP A 1 205 ? 4.811 12.496 1.959 1.00 92.31 205 TRP A CA 1
ATOM 1533 C C . TRP A 1 205 ? 5.473 12.852 0.628 1.00 92.31 205 TRP A C 1
ATOM 1535 O O . TRP A 1 205 ? 5.812 11.948 -0.128 1.00 92.31 205 TRP A O 1
ATOM 1545 N N . ALA A 1 206 ? 5.662 14.136 0.318 1.00 89.50 206 ALA A N 1
ATOM 1546 C CA . ALA A 1 206 ? 6.360 14.548 -0.899 1.00 89.50 206 ALA A CA 1
ATOM 1547 C C . ALA A 1 206 ? 7.801 14.005 -0.957 1.00 89.50 206 ALA A C 1
ATOM 1549 O O . ALA A 1 206 ? 8.265 13.655 -2.044 1.00 89.50 206 ALA A O 1
ATOM 1550 N N . ASP A 1 207 ? 8.446 13.874 0.204 1.00 88.56 207 ASP A N 1
ATOM 1551 C CA . ASP A 1 207 ? 9.832 13.430 0.334 1.00 88.56 207 ASP A CA 1
ATOM 1552 C C . ASP A 1 207 ? 9.923 11.916 0.566 1.00 88.56 207 ASP A C 1
ATOM 1554 O O . ASP A 1 207 ? 10.729 11.250 -0.074 1.00 88.56 207 ASP A O 1
ATOM 1558 N N . ALA 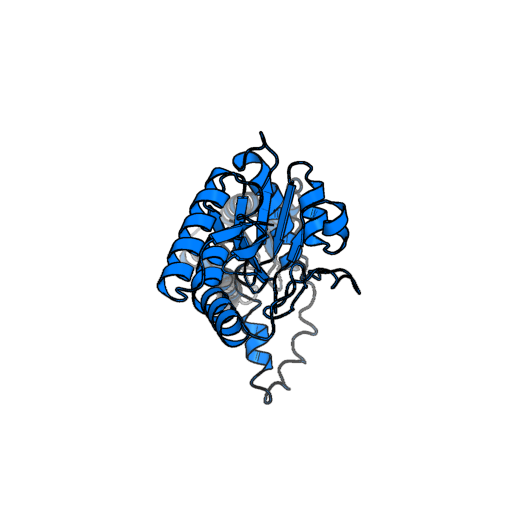A 1 208 ? 9.050 11.347 1.407 1.00 90.38 208 ALA A N 1
ATOM 1559 C CA . ALA A 1 208 ? 9.080 9.916 1.734 1.00 90.38 208 ALA A CA 1
ATOM 1560 C C . ALA A 1 208 ? 8.513 9.010 0.620 1.00 90.38 208 ALA A C 1
ATOM 1562 O O . ALA A 1 208 ? 8.906 7.850 0.475 1.00 90.38 208 ALA A O 1
ATOM 1563 N N . LYS A 1 209 ? 7.561 9.508 -0.182 1.00 85.81 209 LYS A N 1
ATOM 1564 C CA . LYS A 1 209 ? 6.819 8.691 -1.160 1.00 85.81 209 LYS A CA 1
ATOM 1565 C C . LYS A 1 209 ? 7.697 8.034 -2.237 1.00 85.81 209 LYS A C 1
ATOM 1567 O O . LYS A 1 209 ? 7.419 6.872 -2.539 1.00 85.81 209 LYS A O 1
ATOM 1572 N N . PRO A 1 210 ? 8.703 8.698 -2.844 1.00 88.19 210 PRO A N 1
ATOM 1573 C CA . PRO A 1 210 ? 9.579 8.063 -3.830 1.00 88.19 210 PRO A CA 1
ATOM 1574 C C . PRO A 1 210 ? 10.326 6.843 -3.281 1.00 88.19 210 PRO A C 1
ATOM 1576 O O . PRO A 1 210 ? 10.371 5.817 -3.960 1.00 88.19 210 PRO A O 1
ATOM 1579 N N . ASP A 1 211 ? 10.853 6.930 -2.058 1.00 90.50 211 ASP A N 1
ATOM 1580 C CA . ASP A 1 211 ? 11.628 5.850 -1.440 1.00 90.50 211 ASP A CA 1
ATOM 1581 C C . ASP A 1 211 ? 10.730 4.687 -1.011 1.00 90.50 211 ASP A C 1
ATOM 1583 O O . ASP A 1 211 ? 11.026 3.529 -1.313 1.00 90.50 211 ASP A O 1
ATOM 1587 N N . VAL A 1 212 ? 9.575 4.985 -0.403 1.00 92.25 212 VAL A N 1
ATOM 1588 C CA . VAL A 1 212 ? 8.568 3.966 -0.065 1.00 92.25 212 VAL A CA 1
ATOM 1589 C C . VAL A 1 212 ? 8.089 3.236 -1.323 1.00 92.25 212 VAL A C 1
ATOM 1591 O O . VAL A 1 212 ? 8.034 2.007 -1.336 1.00 92.25 212 VAL A O 1
ATOM 1594 N N . LEU A 1 213 ? 7.793 3.964 -2.409 1.00 85.50 213 LEU A N 1
ATOM 1595 C CA . LEU A 1 213 ? 7.429 3.352 -3.691 1.00 85.50 213 LEU A CA 1
ATOM 1596 C C . LEU A 1 213 ? 8.541 2.455 -4.229 1.00 85.50 213 LEU A C 1
ATOM 1598 O O . LEU A 1 213 ? 8.239 1.361 -4.695 1.00 85.50 213 LEU A O 1
ATOM 1602 N N . GLY A 1 214 ? 9.799 2.900 -4.164 1.00 83.81 214 GLY A N 1
ATOM 1603 C CA . GLY A 1 214 ? 10.954 2.110 -4.585 1.00 83.81 214 GLY A CA 1
ATOM 1604 C C . GLY A 1 214 ? 11.053 0.791 -3.824 1.00 83.81 214 GLY A C 1
ATOM 1605 O O . GLY A 1 214 ? 11.128 -0.264 -4.442 1.00 83.81 214 GLY A O 1
ATOM 1606 N N . ILE A 1 215 ? 10.945 0.835 -2.495 1.00 91.94 215 ILE A N 1
ATOM 1607 C CA . ILE A 1 215 ? 11.031 -0.352 -1.635 1.00 91.94 215 ILE A CA 1
ATOM 1608 C C . ILE A 1 215 ? 9.885 -1.333 -1.901 1.00 91.94 215 ILE A C 1
ATOM 1610 O O . ILE A 1 215 ? 10.120 -2.529 -2.084 1.00 91.94 215 ILE A O 1
ATOM 1614 N N . VAL A 1 216 ? 8.642 -0.842 -1.940 1.00 89.62 216 VAL A N 1
ATOM 1615 C CA . VAL A 1 216 ? 7.470 -1.684 -2.227 1.00 89.62 216 VAL A CA 1
ATOM 1616 C C . VAL A 1 216 ? 7.591 -2.281 -3.632 1.00 89.62 216 VAL A C 1
ATOM 1618 O O . VAL A 1 216 ? 7.275 -3.454 -3.841 1.00 89.62 216 VAL A O 1
ATOM 1621 N N . MET A 1 217 ? 8.096 -1.498 -4.588 1.00 83.38 217 MET A N 1
ATOM 1622 C CA . MET A 1 217 ? 8.309 -1.950 -5.955 1.00 83.38 217 MET A CA 1
ATOM 1623 C C . MET A 1 217 ? 9.357 -3.060 -6.030 1.00 83.38 217 MET A C 1
ATOM 1625 O O . MET A 1 217 ? 9.075 -4.128 -6.565 1.00 83.38 217 MET A O 1
ATOM 1629 N N . ASP A 1 218 ? 10.536 -2.842 -5.461 1.00 82.56 218 ASP A N 1
ATOM 1630 C CA . ASP A 1 218 ? 11.629 -3.811 -5.486 1.00 82.56 218 ASP A CA 1
ATOM 1631 C C . ASP A 1 218 ? 11.229 -5.123 -4.802 1.00 82.56 218 ASP A C 1
ATOM 1633 O O . ASP A 1 218 ? 11.491 -6.200 -5.340 1.00 82.56 218 ASP A O 1
ATOM 1637 N N . HIS A 1 219 ? 10.518 -5.052 -3.671 1.00 90.12 219 HIS A N 1
ATOM 1638 C CA . HIS A 1 219 ? 10.055 -6.234 -2.945 1.00 90.12 219 HIS A CA 1
ATOM 1639 C C . HIS A 1 219 ? 9.155 -7.134 -3.801 1.00 90.12 219 HIS A C 1
ATOM 1641 O O . HIS A 1 219 ? 9.386 -8.342 -3.902 1.00 90.12 219 HIS A O 1
ATOM 1647 N N . PHE A 1 220 ? 8.129 -6.553 -4.427 1.00 84.50 220 PHE A N 1
ATOM 1648 C CA . PHE A 1 220 ? 7.168 -7.323 -5.211 1.00 84.50 220 PHE A CA 1
ATOM 1649 C C . PHE A 1 220 ? 7.687 -7.680 -6.612 1.00 84.50 220 PHE A C 1
ATOM 1651 O O . PHE A 1 220 ? 7.313 -8.731 -7.126 1.00 84.50 220 PHE A O 1
ATOM 1658 N N . LEU A 1 221 ? 8.577 -6.879 -7.214 1.00 80.62 221 LEU A N 1
ATOM 1659 C CA . LEU A 1 221 ? 9.239 -7.229 -8.479 1.00 80.62 221 LEU A CA 1
ATOM 1660 C C . LEU A 1 221 ? 10.225 -8.389 -8.322 1.00 80.62 221 LEU A C 1
ATOM 1662 O O . LEU A 1 221 ? 10.352 -9.206 -9.230 1.00 80.62 221 LEU A O 1
ATOM 1666 N N . ALA A 1 222 ? 10.924 -8.460 -7.190 1.00 79.94 222 ALA A N 1
ATOM 1667 C CA . ALA A 1 222 ? 11.856 -9.543 -6.893 1.00 79.94 222 ALA A CA 1
ATOM 1668 C C . ALA A 1 222 ? 11.169 -10.799 -6.320 1.00 79.94 222 ALA A C 1
ATOM 1670 O O . ALA A 1 222 ? 11.864 -11.749 -5.962 1.00 79.94 222 ALA A O 1
ATOM 1671 N N . ASP A 1 223 ? 9.832 -10.799 -6.209 1.00 81.94 223 ASP A N 1
ATOM 1672 C CA . ASP A 1 223 ? 9.034 -11.847 -5.559 1.00 81.94 223 ASP A CA 1
ATOM 1673 C C . ASP A 1 223 ? 9.619 -12.284 -4.207 1.00 81.94 223 ASP A C 1
ATOM 1675 O O . ASP A 1 223 ? 9.687 -13.469 -3.863 1.00 81.94 223 ASP A O 1
ATOM 1679 N N . MET A 1 224 ? 10.060 -11.296 -3.422 1.00 84.38 224 MET A N 1
ATOM 1680 C CA . MET A 1 224 ? 10.585 -11.547 -2.089 1.00 84.38 224 MET A CA 1
ATOM 1681 C C . MET A 1 224 ? 9.481 -12.101 -1.182 1.00 84.38 224 MET A C 1
ATOM 1683 O O . MET A 1 224 ? 8.315 -11.712 -1.296 1.00 84.38 224 MET A O 1
ATOM 1687 N N . PRO A 1 225 ? 9.824 -13.005 -0.250 1.00 88.75 225 PRO A N 1
ATOM 1688 C CA . PRO A 1 225 ? 8.855 -13.483 0.719 1.00 88.75 225 PRO A CA 1
ATOM 1689 C C . PRO A 1 225 ? 8.415 -12.327 1.623 1.00 88.75 225 PRO A C 1
ATOM 1691 O O . PRO A 1 225 ? 9.248 -11.582 2.141 1.00 88.75 225 PRO A O 1
ATOM 1694 N N . LEU A 1 226 ? 7.104 -12.209 1.851 1.00 91.00 226 LEU A N 1
ATOM 1695 C CA . LEU A 1 226 ? 6.548 -11.157 2.706 1.00 91.00 226 LEU A CA 1
ATOM 1696 C C . LEU A 1 226 ? 6.996 -11.304 4.170 1.00 91.00 226 LEU A C 1
ATOM 1698 O O . LEU A 1 226 ? 7.112 -10.309 4.879 1.00 91.00 226 LEU A O 1
ATOM 1702 N N . PHE A 1 227 ? 7.298 -12.531 4.600 1.00 92.50 227 PHE A N 1
ATOM 1703 C CA . PHE A 1 227 ? 7.738 -12.875 5.950 1.00 92.50 227 PHE A CA 1
ATOM 1704 C C . PHE A 1 227 ? 9.019 -13.707 5.920 1.00 92.50 227 PHE A C 1
ATOM 1706 O O . PHE A 1 227 ? 9.217 -14.534 5.025 1.00 92.50 227 PHE A O 1
ATOM 1713 N N . HIS A 1 228 ? 9.873 -13.532 6.925 1.00 86.06 228 HIS A N 1
ATOM 1714 C CA . HIS A 1 228 ? 10.965 -14.467 7.170 1.00 86.06 228 HIS A CA 1
ATOM 1715 C C . HIS A 1 228 ? 10.425 -15.868 7.540 1.00 86.06 228 HIS A C 1
ATOM 1717 O O . HIS A 1 228 ? 9.315 -16.016 8.057 1.00 86.06 228 HIS A O 1
ATOM 1723 N N . PRO A 1 229 ? 11.185 -16.946 7.284 1.00 75.06 229 PRO A N 1
ATOM 1724 C CA . PRO A 1 229 ? 10.788 -18.277 7.730 1.00 75.06 229 PRO A CA 1
ATOM 1725 C C . PRO A 1 229 ? 10.543 -18.295 9.247 1.00 75.06 229 PRO A C 1
ATOM 1727 O O . PRO A 1 229 ? 11.365 -17.794 10.008 1.00 75.06 229 PRO A O 1
ATOM 1730 N N . ALA A 1 230 ? 9.428 -18.895 9.673 1.00 68.81 230 ALA A N 1
ATOM 1731 C CA . ALA A 1 230 ? 9.001 -18.999 11.075 1.00 68.81 230 ALA A CA 1
ATOM 1732 C C . ALA A 1 230 ? 8.610 -17.680 11.786 1.00 68.81 230 ALA A C 1
ATOM 1734 O O . ALA A 1 230 ? 8.472 -17.683 13.007 1.00 68.81 230 ALA A O 1
ATOM 1735 N N . SER A 1 231 ? 8.345 -16.584 11.062 1.00 65.94 231 SER A N 1
ATOM 1736 C CA . SER A 1 231 ? 7.910 -15.301 11.649 1.00 65.94 231 SER A CA 1
ATOM 1737 C C . SER A 1 231 ? 6.398 -15.023 11.555 1.00 65.94 231 SER A C 1
ATOM 1739 O O . SER A 1 231 ? 5.969 -13.877 11.641 1.00 65.94 231 SER A O 1
ATOM 1741 N N . ALA A 1 232 ? 5.564 -16.064 11.440 1.00 59.50 232 ALA A N 1
ATOM 1742 C CA . ALA A 1 232 ? 4.099 -15.935 11.359 1.00 59.50 232 ALA A CA 1
ATOM 1743 C C . ALA A 1 232 ? 3.420 -15.441 12.660 1.00 59.50 232 ALA A C 1
ATOM 1745 O O . ALA A 1 232 ? 2.195 -15.343 12.720 1.00 59.50 232 ALA A O 1
ATOM 1746 N N . ALA A 1 233 ? 4.191 -15.138 13.708 1.00 61.00 233 ALA A N 1
ATOM 1747 C CA . ALA A 1 233 ? 3.666 -14.567 14.940 1.00 61.00 233 ALA A CA 1
ATOM 1748 C C . ALA A 1 233 ? 3.063 -13.169 14.685 1.00 61.00 233 ALA A C 1
ATOM 1750 O O . ALA A 1 233 ? 3.674 -12.322 14.031 1.00 61.00 233 ALA A O 1
ATOM 1751 N N . GLY A 1 234 ? 1.859 -12.932 15.214 1.00 64.75 234 GLY A N 1
ATOM 1752 C CA . GLY A 1 234 ? 1.165 -11.643 15.134 1.00 64.75 234 GLY A CA 1
ATOM 1753 C C . GLY A 1 234 ? 0.337 -11.409 13.865 1.00 64.75 234 GLY A C 1
ATOM 1754 O O . GLY A 1 234 ? -0.177 -10.303 13.693 1.00 64.75 234 GLY A O 1
ATOM 1755 N N . ILE A 1 235 ? 0.192 -12.405 12.979 1.00 75.38 235 ILE A N 1
ATOM 1756 C CA . ILE A 1 235 ? -0.794 -12.347 11.887 1.00 75.38 235 ILE A CA 1
ATOM 1757 C C . ILE A 1 235 ? -2.193 -12.403 12.508 1.00 75.38 235 ILE A C 1
ATOM 1759 O O . ILE A 1 235 ? -2.540 -13.374 13.169 1.00 75.38 235 ILE A O 1
ATOM 1763 N N . SER A 1 236 ? -2.991 -11.362 12.290 1.00 68.88 236 SER A N 1
ATOM 1764 C CA . SER A 1 236 ? -4.377 -11.287 12.747 1.00 68.88 236 SER A CA 1
ATOM 1765 C C . SER A 1 236 ? -5.283 -11.946 11.709 1.00 68.88 236 SER A C 1
ATOM 1767 O O . SER A 1 236 ? -5.510 -11.392 10.634 1.00 68.88 236 SER A O 1
ATOM 1769 N N . VAL A 1 237 ? -5.785 -13.146 11.998 1.00 69.56 237 VAL A N 1
ATOM 1770 C CA . VAL A 1 237 ? -6.724 -13.865 11.123 1.00 69.56 237 VAL A CA 1
ATOM 1771 C C . VAL A 1 237 ? -8.163 -13.585 11.581 1.00 69.56 237 VAL A C 1
ATOM 1773 O O . VAL A 1 237 ? -8.416 -13.527 12.785 1.00 69.56 237 VAL A O 1
ATOM 1776 N N . PRO A 1 238 ? -9.132 -13.398 10.661 1.00 58.88 238 PRO A N 1
ATOM 1777 C CA . PRO A 1 238 ? -10.539 -13.280 11.031 1.00 58.88 238 PRO A CA 1
ATOM 1778 C C . PRO A 1 238 ? -10.986 -14.485 11.872 1.00 58.88 238 PRO A C 1
ATOM 1780 O O . PRO A 1 238 ? -10.871 -15.623 11.419 1.00 58.88 238 PRO A O 1
ATOM 1783 N N . GLY A 1 239 ? -11.505 -14.230 13.075 1.00 55.34 239 GLY A N 1
ATOM 1784 C CA . GLY A 1 239 ? -12.012 -15.268 13.981 1.00 55.34 239 GLY A CA 1
ATOM 1785 C C . GLY A 1 239 ? -11.004 -15.841 14.982 1.00 55.34 239 GLY A C 1
ATOM 1786 O O . GLY A 1 239 ? -11.414 -16.650 15.811 1.00 55.34 239 GLY A O 1
ATOM 1787 N N . ASP A 1 240 ? -9.735 -15.420 14.964 1.00 54.19 240 ASP A N 1
ATOM 1788 C CA . ASP A 1 240 ? -8.816 -15.736 16.062 1.00 54.19 240 ASP A CA 1
ATOM 1789 C C . ASP A 1 240 ? -9.183 -14.880 17.283 1.00 54.19 240 ASP A C 1
ATOM 1791 O O . ASP A 1 240 ? -8.943 -13.670 17.321 1.00 54.19 240 ASP A O 1
ATOM 1795 N N . ASP A 1 241 ? -9.796 -15.519 18.284 1.00 55.03 241 ASP A N 1
ATOM 1796 C CA . ASP A 1 241 ? -10.085 -14.938 19.595 1.00 55.03 241 ASP A CA 1
ATOM 1797 C C . ASP A 1 241 ? -8.767 -14.701 20.354 1.00 55.03 241 ASP A C 1
ATOM 1799 O O . ASP A 1 241 ? -8.394 -15.434 21.273 1.00 55.03 241 ASP A O 1
ATOM 1803 N N . GLU A 1 242 ? -8.018 -13.666 19.971 1.00 52.53 242 GLU A N 1
ATOM 1804 C CA . GLU A 1 242 ? -6.909 -13.172 20.781 1.00 52.53 242 GLU A CA 1
ATOM 1805 C C . GLU A 1 242 ? -7.477 -12.456 22.020 1.00 52.53 242 GLU A C 1
ATOM 1807 O O . GLU A 1 242 ? -7.610 -11.225 22.063 1.00 52.53 242 GLU A O 1
ATOM 1812 N N . GLY A 1 243 ? -7.840 -13.276 23.012 1.00 54.19 243 GLY A N 1
ATOM 1813 C CA . GLY A 1 243 ? -8.542 -12.930 24.244 1.00 54.19 243 GLY A CA 1
ATOM 1814 C C . GLY A 1 243 ? -7.912 -11.794 25.044 1.00 54.19 243 GLY A C 1
ATOM 1815 O O . GLY A 1 243 ? -7.020 -12.008 25.865 1.00 54.19 243 GLY A O 1
ATOM 1816 N N . GLY A 1 244 ? -8.443 -10.587 24.851 1.00 56.09 244 GLY A N 1
ATOM 1817 C CA . GLY A 1 244 ? -8.172 -9.436 25.712 1.00 56.09 244 GLY A CA 1
ATOM 1818 C C . GLY A 1 244 ? -9.209 -9.288 26.826 1.00 56.09 244 GLY A C 1
ATOM 1819 O O . GLY A 1 244 ? -8.859 -8.929 27.949 1.00 56.09 244 GLY A O 1
ATOM 1820 N N . PHE A 1 245 ? -10.472 -9.609 26.531 1.00 65.00 245 PHE A N 1
ATOM 1821 C CA . PHE A 1 245 ? -11.603 -9.545 27.453 1.00 65.00 245 PHE A CA 1
ATOM 1822 C C . PHE A 1 245 ? -12.424 -10.830 27.309 1.00 65.00 245 PHE A C 1
ATOM 1824 O O . PHE A 1 245 ? -12.699 -11.269 26.196 1.00 65.00 245 PHE A O 1
ATOM 1831 N N . ALA A 1 246 ? -12.746 -11.477 28.430 1.00 70.88 246 ALA A N 1
ATOM 1832 C CA . ALA A 1 246 ? -13.496 -12.727 28.411 1.00 70.88 246 ALA A CA 1
ATOM 1833 C C . 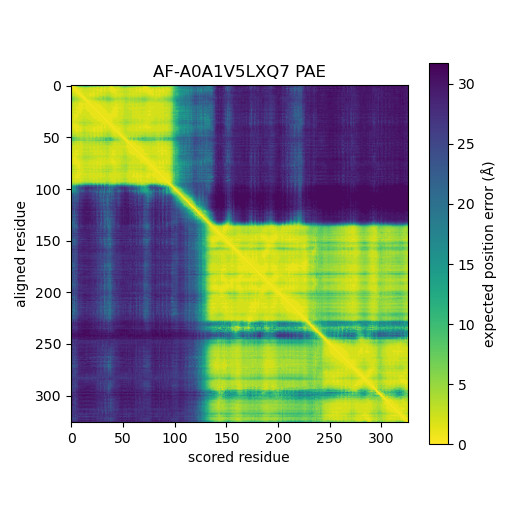ALA A 1 246 ? -14.966 -12.442 28.085 1.00 70.88 246 ALA A C 1
ATOM 1835 O O . ALA A 1 246 ? -15.643 -11.788 28.877 1.00 70.88 246 ALA A O 1
ATOM 1836 N N . ASP A 1 247 ? -15.431 -12.948 26.945 1.00 82.31 247 ASP A N 1
ATOM 1837 C CA . ASP A 1 247 ? -16.850 -12.962 26.599 1.00 82.31 247 ASP A CA 1
ATOM 1838 C C . ASP A 1 247 ? -17.619 -13.827 27.619 1.00 82.31 247 ASP A C 1
ATOM 1840 O O . ASP A 1 247 ? -17.161 -14.913 27.999 1.00 82.31 247 ASP A O 1
ATOM 1844 N N . ASP A 1 248 ? -18.789 -13.368 28.068 1.00 84.75 248 ASP A N 1
ATOM 1845 C CA . AS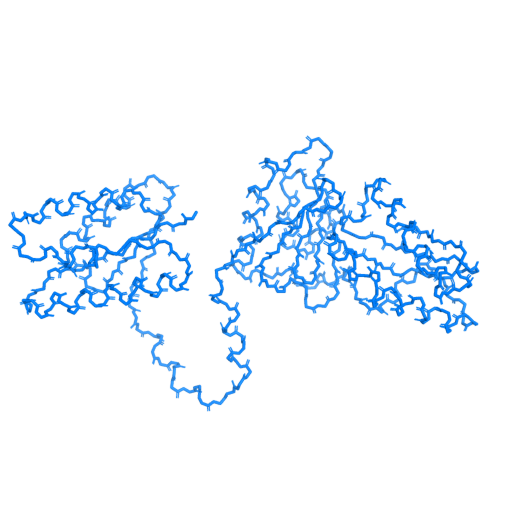P A 1 248 ? -19.689 -14.198 28.874 1.00 84.75 248 ASP A CA 1
ATOM 1846 C C . ASP A 1 248 ? -20.368 -15.235 27.958 1.00 84.75 248 ASP A C 1
ATOM 1848 O O . ASP A 1 248 ? -20.988 -14.850 26.963 1.00 84.75 248 ASP A O 1
ATOM 1852 N N . PRO A 1 249 ? -20.312 -16.549 28.262 1.00 85.31 249 PRO A N 1
ATOM 1853 C CA . PRO A 1 249 ? -21.042 -17.561 27.499 1.00 85.31 249 PRO A CA 1
ATOM 1854 C C . PRO A 1 249 ? -22.552 -17.301 27.388 1.00 85.31 249 PRO A C 1
ATOM 1856 O O . PRO A 1 249 ? -23.181 -17.802 26.458 1.00 85.31 249 PRO A O 1
ATOM 1859 N N . ALA A 1 250 ? -23.142 -16.551 28.324 1.00 88.19 250 ALA A N 1
ATOM 1860 C CA . ALA A 1 250 ? -24.543 -16.142 28.260 1.00 88.19 250 ALA A CA 1
ATOM 1861 C C . ALA A 1 250 ? -24.834 -15.143 27.124 1.00 88.19 250 ALA A C 1
ATOM 1863 O O . ALA A 1 250 ? -25.969 -15.086 26.655 1.00 88.19 250 ALA A O 1
ATOM 1864 N N . ASP A 1 251 ? -23.819 -14.413 26.658 1.00 90.56 251 ASP A N 1
ATOM 1865 C CA . ASP A 1 251 ? -23.920 -13.395 25.609 1.00 90.56 251 ASP A CA 1
ATOM 1866 C C . ASP A 1 251 ? -23.471 -13.927 24.232 1.00 90.56 251 ASP A C 1
ATOM 1868 O O . ASP A 1 251 ? -23.261 -13.147 23.305 1.00 90.56 251 ASP A O 1
ATOM 1872 N N . ALA A 1 252 ? -23.324 -15.249 24.065 1.00 89.12 252 ALA A N 1
ATOM 1873 C CA . ALA A 1 252 ? -22.769 -15.860 22.852 1.00 89.12 252 ALA A CA 1
ATOM 1874 C C . ALA A 1 252 ? -23.474 -15.413 21.556 1.00 89.12 252 ALA A C 1
ATOM 1876 O O . ALA A 1 252 ? -22.799 -15.068 20.586 1.00 89.12 252 ALA A O 1
ATOM 1877 N N . ASP A 1 253 ? -24.808 -15.341 21.561 1.00 90.94 253 ASP A N 1
ATOM 1878 C CA . ASP A 1 253 ? -25.595 -14.901 20.400 1.00 90.94 253 ASP A CA 1
ATOM 1879 C C . ASP A 1 253 ? -25.334 -13.417 20.063 1.00 90.94 253 ASP A C 1
ATOM 1881 O O . ASP A 1 253 ? -25.255 -13.032 18.895 1.00 90.94 253 ASP A O 1
ATOM 1885 N N . ILE A 1 254 ? -25.148 -12.575 21.088 1.00 92.88 254 ILE A N 1
ATOM 1886 C CA . ILE A 1 254 ? -24.831 -11.145 20.941 1.00 92.88 254 ILE A CA 1
ATOM 1887 C C . ILE A 1 254 ? -23.423 -10.992 20.358 1.00 92.88 254 ILE A C 1
ATOM 1889 O O . ILE A 1 254 ? -23.206 -10.215 19.427 1.00 92.88 254 ILE A O 1
ATOM 1893 N N . VAL A 1 255 ? -22.463 -11.754 20.885 1.00 92.31 255 VAL A N 1
ATOM 1894 C CA . VAL A 1 255 ? -21.075 -11.763 20.414 1.00 92.31 255 VAL A CA 1
ATOM 1895 C C . VAL A 1 255 ? -20.999 -12.215 18.957 1.00 92.31 255 VAL A C 1
ATOM 1897 O O . VAL A 1 255 ? -20.305 -11.577 18.164 1.00 92.31 255 VAL A O 1
ATOM 1900 N N . GLU A 1 256 ? -21.730 -13.264 18.576 1.00 92.06 256 GLU A N 1
ATOM 1901 C CA . GLU A 1 256 ? -21.801 -13.727 17.187 1.00 92.06 256 GLU A CA 1
ATOM 1902 C C . GLU A 1 256 ? -22.351 -12.631 16.266 1.00 92.06 256 GLU A C 1
ATOM 1904 O O . GLU A 1 256 ? -21.742 -12.325 15.238 1.00 92.06 256 GLU A O 1
ATOM 1909 N N . GLN A 1 257 ? -23.426 -11.952 16.677 1.00 94.06 257 GLN A N 1
ATOM 1910 C CA . GLN A 1 257 ? -24.007 -10.848 15.916 1.00 94.06 257 GLN A CA 1
ATOM 1911 C C . GLN A 1 257 ? -23.044 -9.653 15.775 1.00 94.06 257 GLN A C 1
ATOM 1913 O O . GLN A 1 257 ? -22.933 -9.058 14.698 1.00 94.06 257 GLN A O 1
ATOM 1918 N N . ILE A 1 258 ? -22.314 -9.297 16.840 1.00 93.44 258 ILE A N 1
ATOM 1919 C CA . ILE A 1 258 ? -21.287 -8.244 16.805 1.00 93.44 258 ILE A CA 1
ATOM 1920 C C . ILE A 1 258 ? -20.170 -8.628 15.831 1.00 93.44 258 ILE A C 1
ATOM 1922 O O . ILE A 1 258 ? -19.800 -7.815 14.979 1.00 93.44 258 ILE A O 1
ATOM 1926 N N . LYS A 1 259 ? -19.648 -9.859 15.927 1.00 92.12 259 LYS A N 1
ATOM 1927 C CA . LYS A 1 259 ? -18.595 -10.371 15.037 1.00 92.12 259 LYS A CA 1
ATOM 1928 C C . LYS A 1 259 ? -19.064 -10.366 13.578 1.00 92.12 259 LYS A C 1
ATOM 1930 O O . LYS A 1 259 ? -18.334 -9.884 12.713 1.00 92.12 259 LYS A O 1
ATOM 1935 N N . GLU A 1 260 ? -20.297 -10.786 13.301 1.00 92.50 260 GLU A N 1
ATOM 1936 C CA . GLU A 1 260 ? -20.874 -10.752 11.952 1.00 92.50 260 GLU A CA 1
ATOM 1937 C C . GLU A 1 260 ? -20.959 -9.322 11.396 1.00 92.50 260 GLU A C 1
ATOM 1939 O O . GLU A 1 260 ? -20.562 -9.070 10.255 1.00 92.50 260 GLU A O 1
ATOM 1944 N N . LEU A 1 261 ? -21.433 -8.353 12.185 1.00 93.31 261 LEU A N 1
ATOM 1945 C CA . LEU A 1 261 ? -21.503 -6.949 11.760 1.00 93.31 261 LEU A CA 1
ATOM 1946 C C . LEU A 1 261 ? -20.116 -6.349 11.515 1.00 93.31 261 LEU A C 1
ATOM 1948 O O . LEU A 1 261 ? -19.931 -5.588 10.558 1.00 93.31 261 LEU A O 1
ATOM 1952 N N . ILE A 1 262 ? -19.145 -6.696 12.361 1.00 92.06 262 ILE A N 1
ATOM 1953 C CA . ILE A 1 262 ? -17.751 -6.287 12.199 1.00 92.06 262 ILE A CA 1
ATOM 1954 C C . ILE A 1 262 ? -17.213 -6.797 10.861 1.00 92.06 262 ILE A C 1
ATOM 1956 O O . ILE A 1 262 ? -16.739 -5.992 10.060 1.00 92.06 262 ILE A O 1
ATOM 1960 N N . GLU A 1 263 ? -17.349 -8.091 10.575 1.00 89.94 263 GLU A N 1
ATOM 1961 C CA . GLU A 1 263 ? -16.831 -8.698 9.343 1.00 89.94 263 GLU A CA 1
ATOM 1962 C C . GLU A 1 263 ? -17.559 -8.211 8.084 1.00 89.94 263 GLU A C 1
ATOM 1964 O O . GLU A 1 263 ? -16.933 -7.921 7.065 1.00 89.94 263 GLU A O 1
ATOM 1969 N N . THR A 1 264 ? -18.887 -8.094 8.133 1.00 90.25 264 THR A N 1
ATOM 1970 C CA . THR A 1 264 ? -19.695 -7.814 6.934 1.00 90.25 264 THR A CA 1
ATOM 1971 C C . THR A 1 264 ? -19.821 -6.330 6.606 1.00 90.25 264 THR A C 1
ATOM 1973 O O . THR A 1 264 ? -20.098 -5.990 5.453 1.00 90.25 264 THR A O 1
ATOM 1976 N N . ARG A 1 265 ? -19.642 -5.431 7.586 1.00 90.69 265 ARG A N 1
ATOM 1977 C CA . ARG A 1 265 ? -19.885 -3.988 7.399 1.00 90.69 265 ARG A CA 1
ATOM 1978 C C . ARG A 1 265 ? -18.740 -3.100 7.846 1.00 90.69 265 ARG A C 1
ATOM 1980 O O . ARG A 1 265 ? -18.414 -2.155 7.132 1.00 90.69 265 ARG A O 1
ATOM 1987 N N . VAL A 1 266 ? -18.142 -3.373 9.004 1.00 91.06 266 VAL A N 1
ATOM 1988 C CA . VAL A 1 266 ? -17.138 -2.467 9.576 1.00 91.06 266 VAL A CA 1
ATOM 1989 C C . VAL A 1 266 ? -15.767 -2.669 8.934 1.00 91.06 266 VAL A C 1
ATOM 1991 O O . VAL A 1 266 ? -15.205 -1.713 8.404 1.00 91.06 266 VAL A O 1
ATOM 1994 N N . ARG A 1 267 ? -15.242 -3.899 8.919 1.00 90.56 267 ARG A N 1
ATOM 1995 C CA . ARG A 1 267 ? -13.924 -4.209 8.341 1.00 90.56 267 ARG A CA 1
ATOM 1996 C C . ARG A 1 267 ? -13.798 -3.803 6.871 1.00 90.56 267 ARG A C 1
ATOM 1998 O O . ARG A 1 267 ? -12.775 -3.214 6.544 1.00 90.56 267 ARG A O 1
ATOM 2005 N N . PRO A 1 268 ? -14.805 -3.991 5.989 1.00 89.25 268 PRO A N 1
ATOM 2006 C CA . PRO A 1 268 ? -14.723 -3.497 4.614 1.00 89.25 268 PRO A CA 1
ATOM 2007 C C . PRO A 1 268 ? -14.530 -1.977 4.522 1.00 89.25 268 PRO A C 1
ATOM 2009 O O . PRO A 1 268 ? -13.750 -1.506 3.699 1.00 89.25 268 PRO A O 1
ATOM 2012 N N . ALA A 1 269 ? -15.213 -1.204 5.373 1.00 88.25 269 ALA A N 1
ATOM 2013 C CA . ALA A 1 269 ? -15.055 0.248 5.411 1.00 88.25 269 ALA A CA 1
ATOM 2014 C C . ALA A 1 269 ? -13.672 0.648 5.949 1.00 88.25 269 ALA A C 1
ATOM 2016 O O . ALA A 1 269 ? -12.997 1.485 5.360 1.00 88.25 269 ALA A O 1
ATOM 2017 N N . VAL A 1 270 ? -13.218 -0.009 7.016 1.00 89.56 270 VAL A N 1
ATOM 2018 C CA . VAL A 1 270 ? -11.910 0.243 7.635 1.00 89.56 270 VAL A CA 1
ATOM 2019 C C . VAL A 1 270 ? -10.743 -0.133 6.708 1.00 89.56 270 VAL A C 1
ATOM 2021 O O . VAL A 1 270 ? -9.754 0.595 6.624 1.00 89.56 270 VAL A O 1
ATOM 2024 N N . ALA A 1 271 ? -10.865 -1.233 5.964 1.00 89.44 271 ALA A N 1
ATOM 2025 C CA . ALA A 1 271 ? -9.874 -1.654 4.979 1.00 89.44 271 ALA A CA 1
ATOM 2026 C C . ALA A 1 271 ? -9.755 -0.651 3.823 1.00 89.44 271 ALA A C 1
ATOM 2028 O O . ALA A 1 271 ? -8.647 -0.363 3.367 1.00 89.44 271 ALA A O 1
ATOM 2029 N N . ASN A 1 272 ? -10.873 -0.062 3.384 1.00 88.06 272 ASN A N 1
ATOM 2030 C CA . ASN A 1 272 ? -10.842 1.018 2.395 1.00 88.06 272 ASN A CA 1
ATOM 2031 C C . ASN A 1 272 ? -10.040 2.221 2.908 1.00 88.06 272 ASN A C 1
ATOM 2033 O O . ASN A 1 272 ? -9.236 2.772 2.152 1.00 88.06 272 ASN A O 1
ATOM 2037 N N . ASP A 1 273 ? -10.179 2.534 4.196 1.00 89.75 273 ASP A N 1
ATOM 2038 C CA . ASP A 1 273 ? -9.430 3.585 4.888 1.00 89.75 273 ASP A CA 1
ATOM 2039 C C . ASP A 1 273 ? -7.968 3.200 5.196 1.00 89.75 273 ASP A C 1
ATOM 2041 O O . ASP A 1 273 ? -7.222 4.016 5.730 1.00 89.75 273 ASP A O 1
ATOM 2045 N N . GLY A 1 274 ? -7.519 1.993 4.832 1.00 88.62 274 GLY A N 1
ATOM 2046 C CA . GLY A 1 274 ? -6.126 1.559 4.965 1.00 88.62 274 GLY A CA 1
ATOM 2047 C C . GLY A 1 274 ? -5.759 0.978 6.333 1.00 88.62 274 GLY A C 1
ATOM 2048 O O . GLY A 1 274 ? -4.578 0.987 6.693 1.00 88.62 274 GLY A O 1
ATOM 2049 N N . GLY A 1 275 ? -6.733 0.494 7.103 1.00 90.88 275 GLY A N 1
ATOM 2050 C CA . GLY A 1 275 ? -6.509 -0.169 8.388 1.00 90.88 275 GLY A CA 1
ATOM 2051 C C . GLY A 1 275 ? -7.259 -1.490 8.526 1.00 90.88 275 GLY A C 1
ATOM 2052 O O . GLY A 1 275 ? -7.775 -2.040 7.554 1.00 90.88 275 GLY A O 1
ATOM 2053 N N . ASP A 1 276 ? -7.341 -1.979 9.759 1.00 91.44 276 ASP A N 1
ATOM 2054 C CA . ASP A 1 276 ? -8.197 -3.102 10.148 1.00 91.44 276 ASP A CA 1
ATOM 2055 C C . ASP A 1 276 ? -8.624 -2.963 11.617 1.00 91.44 276 ASP A C 1
ATOM 2057 O O . ASP A 1 276 ? -8.086 -2.135 12.362 1.00 91.44 276 ASP A O 1
ATOM 2061 N N . ILE A 1 277 ? -9.616 -3.752 12.026 1.00 89.25 277 ILE A N 1
ATOM 2062 C CA . ILE A 1 277 ? -10.053 -3.863 13.414 1.00 89.25 277 ILE A CA 1
ATOM 2063 C C . ILE A 1 277 ? -10.060 -5.314 13.873 1.00 89.25 277 ILE A C 1
ATOM 2065 O O . ILE A 1 277 ? -10.529 -6.209 13.172 1.00 89.25 277 ILE A O 1
ATOM 2069 N N . VAL A 1 278 ? -9.590 -5.524 15.098 1.00 88.25 278 VAL A N 1
ATOM 2070 C CA . VAL A 1 278 ? -9.599 -6.829 15.759 1.00 88.25 278 VAL A CA 1
ATOM 2071 C C . VAL A 1 278 ? -10.528 -6.755 16.959 1.00 88.25 278 VAL A C 1
ATOM 2073 O O . VAL A 1 278 ? -10.346 -5.915 17.841 1.00 88.25 278 VAL A O 1
ATOM 2076 N N . TYR A 1 279 ? -11.525 -7.633 16.996 1.00 90.75 279 TYR A N 1
ATOM 2077 C CA . TYR A 1 279 ? -12.393 -7.792 18.157 1.00 90.75 279 TYR A CA 1
ATOM 2078 C C . TYR A 1 279 ? 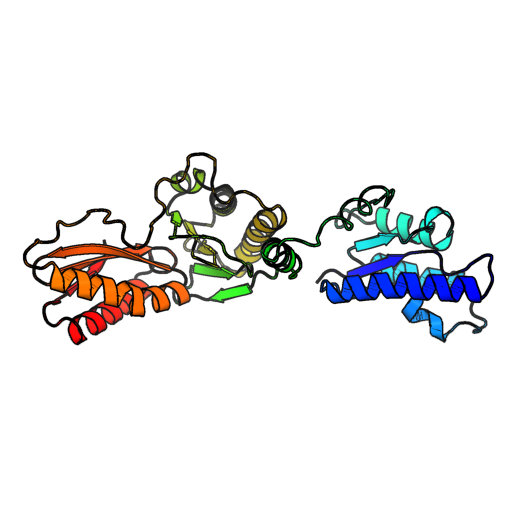-11.588 -8.316 19.352 1.00 90.75 279 TYR A C 1
ATOM 2080 O O . TYR A 1 279 ? -10.805 -9.253 19.210 1.00 90.75 279 TYR A O 1
ATOM 2088 N N . ARG A 1 280 ? -11.752 -7.697 20.525 1.00 90.31 280 ARG A N 1
ATOM 2089 C CA . ARG A 1 280 ? -11.034 -8.071 21.756 1.00 90.31 280 ARG A CA 1
ATOM 2090 C C . ARG A 1 280 ? -11.940 -8.587 22.867 1.00 90.31 280 ARG A C 1
ATOM 2092 O O . ARG A 1 280 ? -11.413 -9.189 23.800 1.00 90.31 280 ARG A O 1
ATOM 2099 N N . GLY A 1 281 ? -13.247 -8.364 22.762 1.00 90.50 281 GLY A N 1
ATOM 2100 C CA . GLY A 1 281 ? -14.255 -8.940 23.648 1.00 90.50 281 GLY A CA 1
ATOM 2101 C C . GLY A 1 281 ? -15.456 -8.026 23.879 1.00 90.50 281 GLY A C 1
ATOM 2102 O O . GLY A 1 281 ? -15.476 -6.863 23.451 1.00 90.50 281 GLY A O 1
ATOM 2103 N N . PHE A 1 282 ? -16.444 -8.566 24.584 1.00 91.94 282 PHE A N 1
ATOM 2104 C CA . PHE A 1 282 ? -17.681 -7.902 24.969 1.00 91.94 282 PHE A CA 1
ATOM 2105 C C . PHE A 1 282 ? -17.962 -8.137 26.455 1.00 91.94 282 PHE A C 1
ATOM 2107 O O . PHE A 1 282 ? -17.988 -9.273 26.914 1.00 91.94 282 PHE A O 1
ATOM 2114 N N . ASP A 1 283 ? -18.188 -7.057 27.209 1.00 90.81 283 ASP A N 1
ATOM 2115 C CA . ASP A 1 283 ? -18.594 -7.128 28.622 1.00 90.81 283 ASP A CA 1
ATOM 2116 C C . ASP A 1 283 ? -19.679 -6.090 28.917 1.00 90.81 283 ASP A C 1
ATOM 2118 O O . ASP A 1 283 ? -19.455 -4.878 28.809 1.00 90.81 283 ASP A O 1
ATOM 2122 N N . LYS A 1 284 ? -20.867 -6.560 29.316 1.00 90.31 284 LYS A N 1
ATOM 2123 C CA . LYS A 1 284 ? -21.980 -5.728 29.819 1.00 90.31 284 LYS A CA 1
ATOM 2124 C C . LYS A 1 284 ? -22.286 -4.525 28.924 1.00 90.31 284 LYS A C 1
ATOM 2126 O O . LYS A 1 284 ? -22.356 -3.383 29.384 1.00 90.31 284 LYS A O 1
ATOM 2131 N N . GLY A 1 285 ? -22.430 -4.778 27.627 1.00 91.69 285 GLY A N 1
ATOM 2132 C CA . GLY A 1 285 ? -22.723 -3.741 26.642 1.00 91.69 285 GLY A CA 1
ATOM 2133 C C . GLY A 1 285 ? -21.508 -2.933 26.178 1.00 91.69 285 GLY A C 1
ATOM 2134 O O . GLY A 1 285 ? -21.686 -1.988 25.412 1.00 91.69 285 GLY A O 1
ATOM 2135 N N . ASN A 1 286 ? -20.289 -3.251 26.614 1.00 93.19 286 ASN A N 1
ATOM 2136 C CA . ASN A 1 286 ? -19.062 -2.609 26.141 1.00 93.19 286 ASN A CA 1
ATOM 2137 C C . ASN A 1 286 ? -18.356 -3.518 25.139 1.00 93.19 286 ASN A C 1
ATOM 2139 O O . ASN A 1 286 ? -17.986 -4.635 25.483 1.00 93.19 286 ASN A O 1
ATOM 2143 N N . VAL A 1 287 ? -18.140 -3.024 23.921 1.00 93.56 287 VAL A N 1
ATOM 2144 C CA . VAL A 1 287 ? -17.372 -3.723 22.882 1.00 93.56 287 VAL A CA 1
ATOM 2145 C C . VAL A 1 287 ? -15.946 -3.185 22.868 1.00 93.56 287 VAL A C 1
ATOM 2147 O O . VAL A 1 287 ? -15.745 -1.977 22.731 1.00 93.56 287 VAL A O 1
ATOM 2150 N N . TYR A 1 288 ? -14.955 -4.066 22.966 1.00 91.88 288 TYR A N 1
ATOM 2151 C CA . TYR A 1 288 ? -13.537 -3.713 22.925 1.00 91.88 288 TYR A CA 1
ATOM 2152 C C . TYR A 1 288 ? -12.939 -4.099 21.576 1.00 91.88 288 TYR A C 1
ATOM 2154 O O . TYR A 1 288 ? -13.023 -5.252 21.154 1.00 91.88 288 TYR A O 1
ATOM 2162 N N . LEU A 1 289 ? -12.323 -3.134 20.897 1.00 90.44 289 LEU A N 1
ATOM 2163 C CA . LEU A 1 289 ? -11.720 -3.303 19.577 1.00 90.44 289 LEU A CA 1
ATOM 2164 C C . LEU A 1 289 ? -10.276 -2.806 19.601 1.00 90.44 289 LEU A C 1
ATOM 2166 O O . LEU A 1 289 ? -10.000 -1.736 20.133 1.00 90.44 289 LEU A O 1
ATOM 2170 N N . LYS A 1 290 ? -9.364 -3.534 18.965 1.00 88.38 290 LYS A N 1
ATOM 2171 C CA . LYS A 1 290 ? -8.021 -3.038 18.650 1.00 88.38 290 LYS A CA 1
ATOM 2172 C C . LYS A 1 290 ? -8.021 -2.482 17.230 1.00 88.38 290 LYS A C 1
ATOM 2174 O O . LYS A 1 290 ? -8.416 -3.184 16.301 1.00 88.38 290 LYS A O 1
ATOM 2179 N N . MET A 1 291 ? -7.567 -1.243 17.068 1.00 88.88 291 MET A N 1
ATOM 2180 C CA . MET A 1 291 ? -7.422 -0.587 15.763 1.00 88.88 291 MET A CA 1
ATOM 2181 C C . MET A 1 291 ? -6.015 -0.832 15.202 1.00 88.88 291 MET A C 1
ATOM 2183 O O . MET A 1 291 ? -5.043 -0.724 15.947 1.00 88.88 291 MET A O 1
ATOM 2187 N N . GLN A 1 292 ? -5.893 -1.116 13.906 1.00 89.50 292 GLN A N 1
ATOM 2188 C CA . GLN A 1 292 ? -4.619 -1.374 13.218 1.00 89.50 292 GLN A CA 1
ATOM 2189 C C . GLN A 1 292 ? -4.466 -0.511 11.955 1.00 89.50 292 GLN A C 1
ATOM 2191 O O . GLN A 1 292 ? -5.453 0.005 11.418 1.00 89.50 292 GLN A O 1
ATOM 2196 N N . GLY A 1 293 ? -3.230 -0.353 11.467 1.00 88.69 293 GLY A N 1
ATOM 2197 C CA . GLY A 1 293 ? -2.927 0.418 10.257 1.00 88.69 293 GLY A CA 1
ATOM 2198 C C . GLY A 1 293 ? -3.306 1.896 10.363 1.00 88.69 293 GLY A C 1
ATOM 2199 O O . GLY A 1 293 ? -3.062 2.535 11.381 1.00 88.69 293 GLY A O 1
ATOM 2200 N N . ALA A 1 294 ? -3.928 2.463 9.324 1.00 86.75 294 ALA A N 1
ATOM 2201 C CA . ALA A 1 294 ? -4.279 3.891 9.284 1.00 86.75 294 ALA A CA 1
ATOM 2202 C C . ALA A 1 294 ? -5.208 4.350 10.428 1.00 86.75 294 ALA A C 1
ATOM 2204 O O . ALA A 1 294 ? -5.296 5.545 10.726 1.00 86.75 294 ALA A O 1
ATOM 2205 N N . CYS A 1 295 ? -5.907 3.407 11.065 1.00 80.38 295 CYS A N 1
ATOM 2206 C CA . CYS A 1 295 ? -6.849 3.659 12.150 1.00 80.38 295 CYS A CA 1
ATOM 2207 C C . CYS A 1 295 ? -6.179 3.778 13.527 1.00 80.38 295 CYS A C 1
ATOM 2209 O O . CYS A 1 295 ? -6.831 4.230 14.477 1.00 80.38 295 CYS A O 1
ATOM 2211 N N . SER A 1 296 ? -4.902 3.398 13.645 1.00 77.12 296 SER A N 1
ATOM 2212 C CA . SER A 1 296 ? -4.110 3.570 14.862 1.00 77.12 296 SER A CA 1
ATOM 2213 C C . SER A 1 296 ? -3.401 4.940 14.865 1.00 77.12 296 SER A C 1
ATOM 2215 O O . SER A 1 296 ? -3.018 5.482 13.830 1.00 77.12 296 SER A O 1
ATOM 2217 N N . GLY A 1 297 ? -3.277 5.568 16.040 1.00 67.31 297 GLY 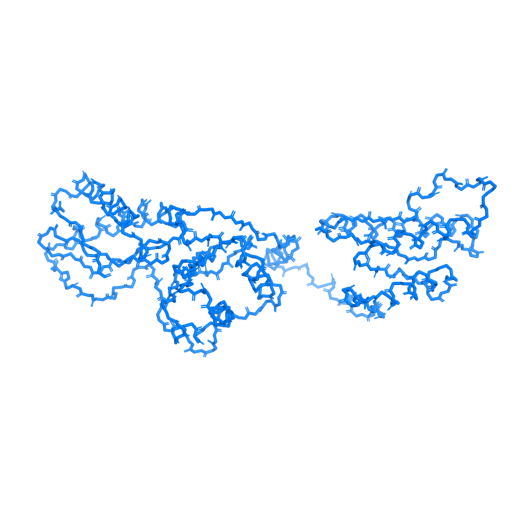A N 1
ATOM 2218 C CA . GLY A 1 297 ? -2.385 6.721 16.246 1.00 67.31 297 GLY A CA 1
ATOM 2219 C C . GLY A 1 297 ? -2.869 8.120 15.818 1.00 67.31 297 GLY A C 1
ATOM 2220 O O . GLY A 1 297 ? -2.190 9.091 16.144 1.00 67.31 297 GLY A O 1
ATOM 2221 N N . CYS A 1 298 ? -4.031 8.281 15.168 1.00 68.69 298 CYS A N 1
ATOM 2222 C CA . CYS A 1 298 ? -4.575 9.602 14.806 1.00 68.69 298 CYS A CA 1
ATOM 2223 C C . CYS A 1 298 ? -5.814 9.979 15.653 1.00 68.69 298 CYS A C 1
ATOM 2225 O O . CYS A 1 298 ? -6.897 9.437 15.414 1.00 68.69 298 CYS A O 1
ATOM 2227 N N . PRO A 1 299 ? -5.724 10.950 16.590 1.00 62.88 299 PRO A N 1
ATOM 2228 C CA . PRO A 1 299 ? -6.819 11.281 17.511 1.00 62.88 299 PRO A CA 1
ATOM 2229 C C . PRO A 1 299 ? -8.139 11.656 16.821 1.00 62.88 299 PRO A C 1
ATOM 2231 O O . PRO A 1 299 ? -9.217 11.303 17.303 1.00 62.88 299 PRO A O 1
ATOM 2234 N N . SER A 1 300 ? -8.072 12.349 15.679 1.00 64.38 300 SER A N 1
ATOM 2235 C CA . SER A 1 300 ? -9.255 12.762 14.913 1.00 64.38 300 SER A CA 1
ATOM 2236 C C . SER A 1 300 ? -9.922 11.603 14.170 1.00 64.38 300 SER A C 1
ATOM 2238 O O . SER A 1 300 ? -11.155 11.537 14.110 1.00 64.38 300 SER A O 1
ATOM 2240 N N . SER A 1 301 ? -9.127 10.673 13.637 1.00 63.50 301 SER A N 1
ATOM 2241 C CA . SER A 1 301 ? -9.631 9.521 12.882 1.00 63.50 301 SER A CA 1
ATOM 2242 C C . SER A 1 301 ? -10.167 8.448 13.824 1.00 63.50 301 SER A C 1
ATOM 2244 O O . SER A 1 301 ? -11.255 7.925 13.593 1.00 63.50 301 SER A O 1
ATOM 2246 N N . THR A 1 302 ? -9.485 8.197 14.947 1.00 70.69 302 THR A N 1
ATOM 2247 C CA . THR A 1 302 ? -9.932 7.228 15.954 1.00 70.69 302 THR A CA 1
ATOM 2248 C C . THR A 1 302 ? -11.265 7.640 16.583 1.00 70.69 302 THR A C 1
ATOM 2250 O O . THR A 1 302 ? -12.143 6.795 16.726 1.00 70.69 302 THR A O 1
ATOM 2253 N N . ALA A 1 303 ? -11.477 8.924 16.905 1.00 75.00 303 ALA A N 1
ATOM 2254 C CA . ALA A 1 303 ? -12.743 9.386 17.485 1.00 75.00 303 ALA A CA 1
ATOM 2255 C C . ALA A 1 303 ? -13.923 9.263 16.505 1.00 75.00 303 ALA A C 1
ATOM 2257 O O . ALA A 1 303 ? -14.988 8.763 16.871 1.00 75.00 303 ALA A O 1
ATOM 2258 N N . THR A 1 304 ? -13.734 9.685 15.252 1.00 77.69 304 THR A N 1
ATOM 2259 C CA . THR A 1 304 ? -14.790 9.634 14.228 1.00 77.69 304 THR A CA 1
ATOM 2260 C C . THR A 1 304 ? -15.159 8.198 13.877 1.00 77.69 304 THR A C 1
ATOM 2262 O O . THR A 1 304 ? -16.342 7.854 13.860 1.00 77.69 304 THR A O 1
ATOM 2265 N N . LEU A 1 305 ? -14.153 7.346 13.662 1.00 81.06 305 LEU A N 1
ATOM 2266 C CA . LEU A 1 305 ? -14.358 5.940 13.337 1.00 81.06 305 LEU A CA 1
ATOM 2267 C C . LEU A 1 305 ? -15.036 5.201 14.493 1.00 81.06 305 LEU A C 1
ATOM 2269 O O . LEU A 1 305 ? -16.041 4.527 14.282 1.00 81.06 305 LEU A O 1
ATOM 2273 N N . LYS A 1 306 ? -14.552 5.399 15.726 1.00 87.00 306 LYS A N 1
ATOM 2274 C CA . LYS A 1 306 ? -15.166 4.841 16.936 1.00 87.00 306 LYS A CA 1
ATOM 2275 C C . LYS A 1 306 ? -16.651 5.194 17.026 1.00 87.00 306 LYS A C 1
ATOM 2277 O O . LYS A 1 306 ? -17.472 4.305 17.223 1.00 87.00 306 LYS A O 1
ATOM 2282 N N . ASN A 1 307 ? -16.999 6.469 16.850 1.00 87.69 307 ASN A N 1
ATOM 2283 C CA . ASN A 1 307 ? -18.389 6.924 16.921 1.00 87.69 307 ASN A CA 1
ATOM 2284 C C . ASN A 1 307 ? -19.255 6.311 15.809 1.00 87.69 307 ASN A C 1
ATOM 2286 O O . ASN A 1 307 ? -20.411 5.963 16.050 1.00 87.69 307 ASN A O 1
ATOM 2290 N N . GLY A 1 308 ? -18.703 6.156 14.601 1.00 89.31 308 GLY A N 1
ATOM 2291 C CA . GLY A 1 308 ? -19.381 5.491 13.488 1.00 89.31 308 GLY A CA 1
ATOM 2292 C C . GLY A 1 308 ? -19.680 4.020 13.782 1.00 89.31 308 GLY A C 1
ATOM 2293 O O . GLY A 1 308 ? -20.817 3.579 13.608 1.00 89.31 308 GLY A O 1
ATOM 2294 N N . ILE A 1 309 ? -18.686 3.286 14.292 1.00 91.25 309 ILE A N 1
ATOM 2295 C CA . ILE A 1 309 ? -18.827 1.877 14.684 1.00 91.25 309 ILE A CA 1
ATOM 2296 C C . ILE A 1 309 ? -19.833 1.738 15.825 1.00 91.25 309 ILE A C 1
ATOM 2298 O O . ILE A 1 309 ? -20.730 0.906 15.753 1.00 91.25 309 ILE A O 1
ATOM 2302 N N . GLU A 1 310 ? -19.726 2.578 16.854 1.00 93.38 310 GLU A N 1
ATOM 2303 C CA . GLU A 1 310 ? -20.630 2.547 18.002 1.00 93.38 310 GLU A CA 1
ATOM 2304 C C . GLU A 1 310 ? -22.085 2.798 17.594 1.00 93.38 310 GLU A C 1
ATOM 2306 O O . GLU A 1 310 ? -22.976 2.072 18.028 1.00 93.38 310 GLU A O 1
ATOM 2311 N N . SER A 1 311 ? -22.331 3.782 16.725 1.00 93.25 311 SER A N 1
ATOM 2312 C CA . SER A 1 311 ? -23.669 4.075 16.199 1.00 93.25 311 SER A CA 1
ATOM 2313 C C . SER A 1 311 ? -24.242 2.899 15.400 1.00 93.25 311 SER A C 1
ATOM 2315 O O . SER A 1 311 ? -25.406 2.535 15.571 1.00 93.25 311 SER A O 1
ATOM 2317 N N . LEU A 1 312 ? -23.415 2.265 14.560 1.00 93.62 312 LEU A N 1
ATOM 2318 C CA . LEU A 1 312 ? -23.811 1.093 13.783 1.00 93.62 312 LEU A CA 1
ATOM 2319 C C . LEU A 1 312 ? -24.147 -0.087 14.697 1.00 93.62 312 LEU A C 1
ATOM 2321 O O . LEU A 1 312 ? -25.219 -0.671 14.554 1.00 93.62 312 LEU A O 1
ATOM 2325 N N . LEU A 1 313 ? -23.265 -0.423 15.639 1.00 94.44 313 LEU A N 1
ATOM 2326 C CA . LEU A 1 313 ? -23.476 -1.549 16.547 1.00 94.44 313 LEU A CA 1
ATOM 2327 C C . LEU A 1 313 ? -24.718 -1.330 17.411 1.00 94.44 313 LEU A C 1
ATOM 2329 O O . LEU A 1 313 ? -25.564 -2.210 17.447 1.00 94.44 313 LEU A O 1
ATOM 2333 N N . LYS A 1 314 ? -24.913 -0.134 17.982 1.00 94.50 314 LYS A N 1
ATOM 2334 C CA . LYS A 1 314 ? -26.132 0.227 18.733 1.00 94.50 314 LYS A CA 1
ATOM 2335 C C . LYS A 1 314 ? -27.422 0.061 17.935 1.00 94.50 314 LYS A C 1
ATOM 2337 O O . LYS A 1 314 ? -28.470 -0.225 18.506 1.00 94.50 314 LYS A O 1
ATOM 2342 N N . HIS A 1 315 ? -27.373 0.301 16.626 1.00 94.25 315 HIS A N 1
ATOM 2343 C CA . HIS A 1 315 ? -28.552 0.205 15.773 1.00 94.25 315 HIS A CA 1
ATOM 2344 C C . HIS A 1 315 ? -28.979 -1.246 15.521 1.00 94.25 315 HIS A C 1
ATOM 2346 O O . HIS A 1 315 ? -30.175 -1.524 15.472 1.00 94.25 315 HIS A O 1
ATOM 2352 N N . TYR A 1 316 ? -28.016 -2.154 15.341 1.00 93.00 316 TYR A N 1
ATOM 2353 C CA . TYR A 1 316 ? -28.285 -3.559 15.013 1.00 93.00 316 TYR A CA 1
ATOM 2354 C C . TYR A 1 316 ? -28.251 -4.495 16.231 1.00 93.00 316 TYR A C 1
ATOM 2356 O O . TYR A 1 316 ? -28.869 -5.554 16.177 1.00 93.00 316 TYR A O 1
ATOM 2364 N N . VAL A 1 317 ? -27.571 -4.091 17.306 1.00 94.38 317 VAL A N 1
ATOM 2365 C CA . VAL A 1 317 ? -27.386 -4.826 18.566 1.00 94.38 317 VAL A CA 1
ATOM 2366 C C . VAL A 1 317 ? -27.713 -3.875 19.731 1.00 94.38 317 VAL A C 1
ATOM 2368 O O . VAL A 1 317 ? -26.825 -3.174 20.229 1.00 94.38 317 VAL A O 1
ATOM 2371 N N . PRO A 1 318 ? -28.992 -3.767 20.138 1.00 92.19 318 PRO A N 1
ATOM 2372 C CA . PRO A 1 318 ? -29.444 -2.831 21.175 1.00 92.19 318 PRO A CA 1
ATOM 2373 C C . PRO A 1 318 ? -28.753 -2.985 22.540 1.00 92.19 318 PRO A C 1
ATOM 2375 O O . PRO A 1 318 ? -28.769 -2.054 23.345 1.00 92.19 318 PRO A O 1
ATOM 2378 N N . GLU A 1 319 ? -28.158 -4.146 22.808 1.00 94.69 319 GLU A N 1
ATOM 2379 C CA . GLU A 1 319 ? -27.394 -4.476 24.011 1.00 94.69 319 GLU A CA 1
ATOM 2380 C C . GLU A 1 319 ? -26.044 -3.745 24.068 1.00 94.69 319 GLU A C 1
ATOM 2382 O O . GLU A 1 319 ? -25.482 -3.557 25.149 1.00 94.69 319 GLU A O 1
ATOM 2387 N N . VAL A 1 320 ? -25.524 -3.286 22.924 1.00 95.56 320 VAL A N 1
ATOM 2388 C CA . VAL A 1 320 ? -24.296 -2.489 22.865 1.00 95.56 320 VAL A CA 1
ATOM 2389 C C . VAL A 1 320 ? -24.577 -1.074 23.369 1.00 95.56 320 VAL A C 1
ATOM 2391 O O . VAL A 1 320 ? -25.409 -0.343 22.842 1.00 95.56 320 VAL A O 1
ATOM 2394 N N . THR A 1 321 ? -23.823 -0.642 24.375 1.00 94.25 321 THR A N 1
ATOM 2395 C CA . THR A 1 321 ? -23.928 0.681 25.009 1.00 94.25 321 THR A CA 1
ATOM 2396 C C . THR A 1 321 ? -22.725 1.577 24.732 1.00 94.25 321 THR A C 1
ATOM 2398 O O . THR A 1 321 ? -22.888 2.799 24.690 1.00 94.25 321 THR A O 1
ATOM 2401 N N . ALA A 1 322 ? -21.542 1.007 24.494 1.00 93.19 322 ALA A N 1
ATOM 2402 C CA . ALA A 1 322 ? -20.330 1.750 24.164 1.00 93.19 322 ALA A CA 1
ATOM 2403 C C . ALA A 1 322 ? -19.317 0.879 23.408 1.00 93.19 322 ALA A C 1
ATOM 2405 O O . ALA A 1 322 ? -19.268 -0.339 23.584 1.00 93.19 322 ALA A O 1
ATOM 2406 N N . VAL A 1 323 ? -18.475 1.524 22.602 1.00 92.62 323 VAL A N 1
ATOM 2407 C CA . VAL A 1 323 ? -17.286 0.906 21.998 1.00 92.62 323 VAL A CA 1
ATOM 2408 C C . VAL A 1 323 ? -16.038 1.489 22.658 1.00 92.62 323 VAL A C 1
ATOM 2410 O O . VAL A 1 323 ? -16.023 2.662 23.032 1.00 92.62 323 VAL A O 1
ATOM 2413 N N . HIS A 1 324 ? -14.967 0.710 22.789 1.00 90.12 324 HIS A N 1
ATOM 2414 C CA . HIS A 1 324 ? -13.671 1.155 23.309 1.00 90.12 324 HIS A CA 1
ATOM 2415 C C . HIS A 1 324 ? -12.541 0.676 22.403 1.00 90.12 324 HIS A C 1
ATOM 2417 O O . HIS A 1 324 ? -12.533 -0.476 21.978 1.00 90.12 324 HIS A O 1
ATOM 2423 N N . ALA A 1 325 ? -11.596 1.573 22.114 1.00 87.19 325 ALA A N 1
ATOM 2424 C CA . ALA A 1 325 ? -10.358 1.227 21.424 1.00 87.19 325 ALA A CA 1
ATOM 2425 C C . ALA A 1 325 ? -9.298 0.843 22.467 1.00 87.19 325 ALA A C 1
ATOM 2427 O O . ALA A 1 325 ? -9.129 1.589 23.437 1.00 87.19 325 ALA A O 1
ATOM 2428 N N . VAL A 1 326 ? -8.627 -0.295 22.277 1.00 81.69 326 VAL A N 1
ATOM 2429 C CA . VAL A 1 326 ? -7.608 -0.855 23.187 1.00 81.69 326 VAL A CA 1
ATOM 2430 C C . VAL A 1 326 ? -6.293 -1.156 22.485 1.00 81.69 326 VAL A C 1
ATOM 2432 O O . VAL A 1 326 ? -6.319 -1.423 21.261 1.00 81.69 326 VAL A O 1
#